Protein AF-U5S186-F1 (afdb_monomer_lite)

InterPro domains:
  IPR012832 Reductive dehalogenase [TIGR02486] (1-311)
  IPR017896 4Fe-4S ferredoxin-type, iron-sulphur binding domain [PS51379] (168-201)
  IPR017900 4Fe-4S ferredoxin, iron-sulphur binding, conserved site [PS00198] (180-191)

pLDDT: mean 82.61, std 11.83, range [44.66, 97.38]

Secondary structure (DSSP, 8-state):
-HHHHHHHTT-SEEEEEE--TTGGGGB-SB-TTT-PBEEEES-SS-EE-S---SSS---SS-EEEETT--EEEEEEEEPPSTTTTSGGGGHHHHHHHHHHHHHHHHHHHTT--EE--SS-TTSSB-HHHHHHHTTS-EE-TTSSEEBTTTBTTEEEEEEEEESS--PPP-----SHHHHHHHH-HHHHS-TT--BSSTT-TTSPP--S-BS---STTS--TTHHHHHHH-TTGGGSSTTTTPPP------S-B--B-HHHHSSHHHHHHH-TTHHHHTSTTTTGGG-HHHHHHHHHTTT-GGGHHHHHHHT-

Sequence (312 aa):
MIKAGLLLNGACDVAFHELDDKMSKFIFTNDFHDGKPYLWEDVEVGYETGETGTSKSPRAGKRVLPKKAMWAINYSLQMSNDSINNNFSDRRYGHGRVIQRQLQGWLSGLGYVAHGPLDYTNNFSENVAFAVLGGVSEVARWYSSISPTFGSSLGVSATIVTDLPLAPTYPIDAGIHRMCFDCMKCAEVCPGGAISRMGEPNGPIVKDPTWDALGPWNRWSGRSAFDAKHPELGKIDNKNGYKGVDEPGFMKHWWFSPCDCNLTPAINTCGSFGCGSRCVFANGTESIVHSLVKTTVAVTPIFNSFFKQMDG

Radius of gyration: 19.77 Å; chains: 1; bounding box: 43×46×54 Å

Organism: NCBI:txid1412199

Foldseek 3Di:
DLQVVLVVLAFPGKFKDFQDPQNVVQFDQAFQQAGAGEEEDQDLAKDWDFDDDDHRYHTDTHTYDYPLLRMKMKTWHFADLVPQQHPSSVVRQVSLVVSLVVSQVVCVVVVKHKDWHPRTQAGTGDRQVRCQQQAQFNQAQQRHGAGLQRGLRTHGMGMIGISDDDDGGGHDQLLNVLLRLPQCQLCVPQPLNFTQAQPDSPHDRHSFWALDEAAQPAAAQCPVVRCVVCVVSVVVPPPHDDDRDRGGRSDTHIGGDPVSCPPPVRCVVQNPRNSSSLDLRSCRPNDPLSVCCSVDSSPPSVCSVVSSVVSD

Structure (mmCIF, N/CA/C/O backbone):
data_AF-U5S186-F1
#
_entry.id   AF-U5S186-F1
#
loop_
_atom_site.group_PDB
_atom_site.id
_atom_site.type_symbol
_atom_site.label_atom_id
_atom_site.label_alt_id
_atom_site.label_comp_id
_atom_site.label_asym_id
_atom_site.label_entity_id
_atom_site.label_seq_id
_atom_site.pdbx_PDB_ins_code
_atom_site.Cartn_x
_atom_site.Cartn_y
_atom_site.Cartn_z
_atom_site.occupancy
_atom_site.B_iso_or_equiv
_atom_site.auth_seq_id
_atom_site.auth_comp_id
_atom_site.auth_asym_id
_atom_site.auth_atom_id
_atom_site.pdbx_PDB_model_num
ATOM 1 N N . MET A 1 1 ? -13.540 -18.193 6.769 1.00 84.88 1 MET A N 1
ATOM 2 C CA . MET A 1 1 ? -14.840 -17.522 6.538 1.00 84.88 1 MET A CA 1
ATOM 3 C C . MET A 1 1 ? -14.656 -16.105 5.997 1.00 84.88 1 MET A C 1
ATOM 5 O O . MET A 1 1 ? -15.108 -15.864 4.888 1.00 84.88 1 MET A O 1
ATOM 9 N N . ILE A 1 2 ? -13.933 -15.213 6.698 1.00 92.38 2 ILE A N 1
ATOM 10 C CA . ILE A 1 2 ? -13.709 -13.812 6.271 1.00 92.38 2 ILE A CA 1
ATOM 11 C C . ILE A 1 2 ? -13.190 -13.685 4.831 1.00 92.38 2 ILE A C 1
ATOM 13 O O . ILE A 1 2 ? -13.800 -12.977 4.036 1.00 92.38 2 ILE A O 1
ATOM 17 N N . LYS A 1 3 ? -12.129 -14.424 4.460 1.00 93.19 3 LYS A N 1
ATOM 18 C CA . LYS A 1 3 ? -11.564 -14.381 3.095 1.00 93.19 3 LYS A CA 1
ATOM 19 C C . LYS A 1 3 ? -12.610 -14.711 2.028 1.00 93.19 3 LYS A C 1
ATOM 21 O O . LYS A 1 3 ? -12.809 -13.928 1.113 1.00 93.19 3 LYS A O 1
ATOM 26 N N . ALA A 1 4 ? -13.323 -15.826 2.186 1.00 92.31 4 ALA A N 1
ATOM 27 C CA . ALA A 1 4 ? -14.378 -16.231 1.257 1.00 92.31 4 ALA A CA 1
ATOM 28 C C . ALA A 1 4 ? -15.502 -15.184 1.155 1.00 92.31 4 ALA A C 1
ATOM 30 O O . ALA A 1 4 ? -15.958 -14.890 0.055 1.00 92.31 4 ALA A O 1
ATOM 31 N N . GLY A 1 5 ? -15.906 -14.584 2.281 1.00 91.81 5 GLY A N 1
ATOM 32 C CA . GLY A 1 5 ? -16.896 -13.507 2.292 1.00 91.81 5 GLY A CA 1
ATOM 33 C C . GLY A 1 5 ? -16.422 -12.266 1.534 1.00 91.81 5 GLY A C 1
ATOM 34 O O . GLY A 1 5 ? -17.175 -11.711 0.743 1.00 91.81 5 GLY A O 1
ATOM 35 N N . LEU A 1 6 ? -15.169 -11.851 1.708 1.00 93.25 6 LEU A N 1
ATOM 36 C CA . LEU A 1 6 ? -14.609 -10.705 0.985 1.00 93.25 6 LEU A CA 1
ATOM 37 C C . LEU A 1 6 ? -14.466 -10.963 -0.515 1.00 93.25 6 LEU A C 1
ATOM 39 O O . LEU A 1 6 ? -14.820 -10.091 -1.305 1.00 93.25 6 LEU A O 1
ATOM 43 N N . LEU A 1 7 ? -14.024 -12.162 -0.907 1.00 92.50 7 LEU A N 1
ATOM 44 C CA . LEU A 1 7 ? -13.973 -12.563 -2.315 1.00 92.50 7 LEU A CA 1
ATOM 45 C C . LEU A 1 7 ? -15.372 -12.543 -2.951 1.00 92.50 7 LEU A C 1
ATOM 47 O O . LEU A 1 7 ? -15.547 -12.013 -4.044 1.00 92.50 7 LEU A O 1
ATOM 51 N N . LEU A 1 8 ? -16.391 -13.039 -2.238 1.00 91.00 8 LEU A N 1
ATOM 52 C CA . LEU A 1 8 ? -17.784 -12.995 -2.694 1.00 91.00 8 LEU A CA 1
ATOM 53 C C . LEU A 1 8 ? -18.308 -11.557 -2.864 1.00 91.00 8 LEU A C 1
ATOM 55 O O . LEU A 1 8 ? -19.094 -11.296 -3.768 1.00 91.00 8 LEU A O 1
ATOM 59 N N . ASN A 1 9 ? -17.862 -10.624 -2.019 1.00 88.06 9 ASN A N 1
ATOM 60 C CA . ASN A 1 9 ? -18.236 -9.208 -2.100 1.00 88.06 9 ASN A CA 1
ATOM 61 C C . ASN A 1 9 ? -17.369 -8.403 -3.090 1.00 88.06 9 ASN A C 1
ATOM 63 O O . ASN A 1 9 ? -17.537 -7.190 -3.207 1.00 88.06 9 ASN A O 1
ATOM 67 N N . GLY A 1 10 ? -16.479 -9.064 -3.837 1.00 88.25 10 GLY A N 1
ATOM 68 C CA . GLY A 1 10 ? -15.749 -8.467 -4.955 1.00 88.25 10 GLY A CA 1
ATOM 69 C C . GLY A 1 10 ? -14.300 -8.076 -4.670 1.00 88.25 10 GLY A C 1
ATOM 70 O O . GLY A 1 10 ? -13.677 -7.467 -5.539 1.00 88.25 10 GLY A O 1
ATOM 71 N N . ALA A 1 11 ? -13.738 -8.421 -3.506 1.00 91.69 11 ALA A N 1
ATOM 72 C CA . ALA A 1 11 ? -12.286 -8.373 -3.326 1.00 91.69 11 ALA A CA 1
ATOM 73 C C . ALA A 1 11 ? -11.618 -9.400 -4.257 1.00 91.69 11 ALA A C 1
ATOM 75 O O . ALA A 1 11 ? -12.147 -10.494 -4.448 1.00 91.69 11 ALA A O 1
ATOM 76 N N . CYS A 1 12 ? -10.454 -9.080 -4.824 1.00 90.12 12 CYS A N 1
ATOM 77 C CA . CYS A 1 12 ? -9.715 -10.034 -5.658 1.00 90.12 12 CYS A CA 1
ATOM 78 C C . CYS A 1 12 ? -8.754 -10.909 -4.841 1.00 90.12 12 CYS A C 1
ATOM 80 O O . CYS A 1 12 ? -8.555 -12.075 -5.171 1.00 90.12 12 CYS A O 1
ATOM 82 N N . ASP A 1 13 ? -8.198 -10.371 -3.754 1.00 92.19 13 ASP A N 1
ATOM 83 C CA . ASP A 1 13 ? -7.405 -11.122 -2.783 1.00 92.19 13 ASP A CA 1
ATOM 84 C C . ASP A 1 13 ? -7.448 -10.447 -1.407 1.00 92.19 13 ASP A C 1
ATOM 86 O O . ASP A 1 13 ? -7.867 -9.294 -1.270 1.00 92.19 13 ASP A O 1
ATOM 90 N N . VAL A 1 14 ? -7.040 -11.188 -0.378 1.00 94.38 14 VAL A N 1
ATOM 91 C CA . VAL A 1 14 ? -7.080 -10.760 1.021 1.00 94.38 14 VAL A CA 1
ATOM 92 C C . VAL A 1 14 ? -5.854 -11.269 1.768 1.00 94.38 14 VAL A C 1
ATOM 94 O O . VAL A 1 14 ? -5.557 -12.469 1.742 1.00 94.38 14 VAL A O 1
ATOM 97 N N . ALA A 1 15 ? -5.219 -10.357 2.491 1.00 94.94 15 ALA A N 1
ATOM 98 C CA . ALA A 1 15 ? -4.157 -10.587 3.449 1.00 94.94 15 ALA A CA 1
ATOM 99 C C . ALA A 1 15 ? -4.654 -10.367 4.887 1.00 94.94 15 ALA A C 1
ATOM 101 O O . ALA A 1 15 ? -5.449 -9.464 5.165 1.00 94.94 15 ALA A O 1
ATOM 102 N N . PHE A 1 16 ? -4.144 -11.182 5.804 1.00 96.62 16 PHE A N 1
ATOM 103 C CA . PHE A 1 16 ? -4.396 -11.087 7.237 1.00 96.62 16 PHE A CA 1
ATOM 104 C C . PHE A 1 16 ? -3.085 -10.926 7.989 1.00 96.62 16 PHE A C 1
ATOM 106 O O . PHE A 1 16 ? -2.126 -11.653 7.728 1.00 96.62 16 PHE A O 1
ATOM 113 N N . HIS A 1 17 ? -3.077 -10.004 8.944 1.00 96.31 17 HIS A N 1
ATOM 114 C CA . HIS A 1 17 ? -1.890 -9.642 9.706 1.00 96.31 17 HIS A CA 1
ATOM 115 C C . HIS A 1 17 ? -2.209 -9.518 11.180 1.00 96.31 17 HIS A C 1
ATOM 117 O O . HIS A 1 17 ? -3.212 -8.905 11.540 1.00 96.31 17 HIS A O 1
ATOM 123 N N . GLU A 1 18 ? -1.326 -10.044 12.015 1.00 96.00 18 GLU A N 1
ATOM 124 C CA . GLU A 1 18 ? -1.258 -9.648 13.417 1.00 96.00 18 GLU A CA 1
ATOM 125 C C . GLU A 1 18 ? -0.502 -8.311 13.510 1.00 96.00 18 GLU A C 1
ATOM 127 O O . GLU A 1 18 ? 0.514 -8.108 12.843 1.00 96.00 18 GLU A O 1
ATOM 132 N N . LEU A 1 19 ? -1.019 -7.367 14.291 1.00 93.94 19 LEU A N 1
ATOM 133 C CA . LEU A 1 19 ? -0.465 -6.029 14.481 1.00 93.94 19 LEU A CA 1
ATOM 134 C C . LEU A 1 19 ? 0.473 -6.007 15.685 1.00 93.94 19 LEU A C 1
ATOM 136 O O . LEU A 1 19 ? 0.156 -5.448 16.732 1.00 93.94 19 LEU A O 1
ATOM 140 N N . ASP A 1 20 ? 1.642 -6.610 15.506 1.00 88.56 20 ASP A N 1
ATOM 141 C CA . ASP A 1 20 ? 2.748 -6.517 16.456 1.00 88.56 20 ASP A CA 1
ATOM 142 C C . ASP A 1 20 ? 3.453 -5.138 16.404 1.00 88.56 20 ASP A C 1
ATOM 144 O O . ASP A 1 20 ? 3.071 -4.223 15.660 1.00 88.56 20 ASP A O 1
ATOM 148 N N . ASP A 1 21 ? 4.536 -4.983 17.171 1.00 85.56 21 ASP A N 1
ATOM 149 C CA . ASP A 1 21 ? 5.351 -3.757 17.228 1.00 85.56 21 ASP A CA 1
ATOM 150 C C . ASP A 1 21 ? 5.920 -3.315 15.865 1.00 85.56 21 ASP A C 1
ATOM 152 O O . ASP A 1 21 ? 6.352 -2.168 15.701 1.00 85.56 21 ASP A O 1
ATOM 156 N N . LYS A 1 22 ? 5.984 -4.214 14.876 1.00 86.19 22 LYS A N 1
ATOM 157 C CA . LYS A 1 22 ? 6.477 -3.914 13.528 1.00 86.19 22 LYS A CA 1
ATOM 158 C C . LYS A 1 22 ? 5.324 -3.618 12.580 1.00 86.19 22 LYS A C 1
ATOM 160 O O . LYS A 1 22 ? 5.365 -2.594 11.904 1.00 86.19 22 LYS A O 1
ATOM 165 N N . MET A 1 23 ? 4.307 -4.473 12.544 1.00 89.56 23 MET A N 1
ATOM 166 C CA . MET A 1 23 ? 3.175 -4.370 11.624 1.00 89.56 23 MET A CA 1
ATOM 167 C C . MET A 1 23 ? 2.277 -3.171 11.935 1.00 89.56 23 MET A C 1
ATOM 169 O O . MET A 1 23 ? 1.758 -2.531 11.020 1.00 89.56 23 MET A O 1
ATOM 173 N N . SER A 1 24 ? 2.158 -2.790 13.209 1.00 89.06 24 SER A N 1
ATOM 174 C CA . SER A 1 24 ? 1.431 -1.583 13.624 1.00 89.06 24 SER A CA 1
ATOM 175 C C . SER A 1 24 ? 2.007 -0.287 13.030 1.00 89.06 24 SER A C 1
ATOM 177 O O . SER A 1 24 ? 1.262 0.670 12.826 1.00 89.06 24 SER A O 1
ATOM 179 N N . LYS A 1 25 ? 3.295 -0.256 12.650 1.00 86.19 25 LYS A N 1
ATOM 180 C CA . LYS A 1 25 ? 3.958 0.916 12.034 1.00 86.19 25 LYS A CA 1
ATOM 181 C C . LYS A 1 25 ? 3.485 1.231 10.613 1.00 86.19 25 LYS A C 1
ATOM 183 O O . LYS A 1 25 ? 3.827 2.297 10.087 1.00 86.19 25 LYS A O 1
ATOM 188 N N . PHE A 1 26 ? 2.738 0.315 9.995 1.00 89.00 26 PHE A N 1
ATOM 189 C CA . PHE A 1 26 ? 2.083 0.524 8.705 1.00 89.00 26 PHE A CA 1
ATOM 190 C C . PHE A 1 26 ? 0.703 1.161 8.830 1.00 89.00 26 PHE A C 1
ATOM 192 O O . PHE A 1 26 ? 0.133 1.552 7.815 1.00 89.00 26 PHE A O 1
ATOM 199 N N . ILE A 1 27 ? 0.157 1.293 10.039 1.00 90.25 27 ILE A N 1
ATOM 200 C CA . ILE A 1 27 ? -0.980 2.179 10.281 1.00 90.25 27 ILE A CA 1
ATOM 201 C C . ILE A 1 27 ? -0.444 3.609 10.345 1.00 90.25 27 ILE A C 1
ATOM 203 O O . ILE A 1 27 ? 0.593 3.871 10.960 1.00 90.25 27 ILE A O 1
ATOM 207 N N . PHE A 1 28 ? -1.118 4.538 9.672 1.00 88.06 28 PHE A N 1
ATOM 208 C CA . PHE A 1 28 ? -0.681 5.929 9.673 1.00 88.06 28 PHE A CA 1
ATOM 209 C C . PHE A 1 28 ? -0.839 6.552 11.060 1.00 88.06 28 PHE A C 1
ATOM 211 O O . PHE A 1 28 ? -1.765 6.237 11.803 1.00 88.06 28 PHE A O 1
ATOM 218 N N . THR A 1 29 ? 0.069 7.460 11.414 1.00 86.94 29 THR A N 1
ATOM 219 C CA . THR A 1 29 ? 0.048 8.143 12.716 1.00 86.94 29 THR A CA 1
ATOM 220 C C . THR A 1 29 ? -1.019 9.227 12.783 1.00 86.94 29 THR A C 1
ATOM 222 O O . THR A 1 29 ? -1.462 9.583 13.870 1.00 86.94 29 THR A O 1
ATOM 225 N N . ASN A 1 30 ? -1.443 9.753 11.633 1.00 87.56 30 ASN A N 1
ATOM 226 C CA . ASN A 1 30 ? -2.394 10.848 11.515 1.00 87.56 30 ASN A CA 1
ATOM 227 C C . ASN A 1 30 ? -3.368 10.572 10.375 1.00 87.56 30 ASN A C 1
ATOM 229 O O . ASN A 1 30 ? -3.007 9.986 9.354 1.00 87.56 30 ASN A O 1
ATOM 233 N N . ASP A 1 31 ? -4.602 11.034 10.537 1.00 86.12 31 ASP A N 1
ATOM 234 C CA . ASP A 1 31 ? -5.582 10.965 9.468 1.00 86.12 31 ASP A CA 1
ATOM 235 C C . ASP A 1 31 ? -5.272 11.962 8.350 1.00 86.12 31 ASP A C 1
ATOM 237 O O . ASP A 1 31 ? -4.971 13.134 8.582 1.00 86.12 31 ASP A O 1
ATOM 241 N N . PHE A 1 32 ? -5.396 11.500 7.111 1.00 79.56 32 PHE A N 1
ATOM 242 C CA . PHE A 1 32 ? -5.113 12.307 5.931 1.00 79.56 32 PHE A CA 1
ATOM 243 C C . PHE A 1 32 ? -6.051 13.519 5.760 1.00 79.56 32 PHE A C 1
ATOM 245 O O . PHE A 1 32 ? -5.637 14.536 5.196 1.00 79.56 32 PHE A O 1
ATOM 252 N N . HIS A 1 33 ? -7.315 13.430 6.191 1.00 80.88 33 HIS A N 1
ATOM 253 C CA . HIS A 1 33 ? -8.308 14.481 5.961 1.00 80.88 33 HIS A CA 1
ATOM 254 C C . HIS A 1 33 ? -8.151 15.647 6.930 1.00 80.88 33 HIS A C 1
ATOM 256 O O . HIS A 1 33 ? -8.241 16.797 6.504 1.00 80.88 33 HIS A O 1
ATOM 262 N N . ASP A 1 34 ? -7.941 15.364 8.212 1.00 84.50 34 ASP A N 1
ATOM 263 C CA . ASP A 1 34 ? -7.981 16.396 9.250 1.00 84.50 34 ASP A CA 1
ATOM 264 C C . ASP A 1 34 ? -6.798 16.391 10.219 1.00 84.50 34 ASP A C 1
ATOM 266 O O . ASP A 1 34 ? -6.741 17.231 11.117 1.00 84.50 34 ASP A O 1
ATOM 270 N N . GLY A 1 35 ? -5.833 15.493 10.028 1.00 83.38 35 GLY A N 1
ATOM 271 C CA . GLY A 1 35 ? -4.581 15.483 10.776 1.00 83.38 35 GLY A CA 1
ATOM 272 C C . GLY A 1 35 ? -4.692 14.993 12.205 1.00 83.38 35 GLY A C 1
ATOM 273 O O . GLY A 1 35 ? -3.674 14.970 12.902 1.00 83.38 35 GLY A O 1
ATOM 274 N N . LYS A 1 36 ? -5.877 14.561 12.654 1.00 88.50 36 LYS A N 1
ATOM 275 C CA . LYS A 1 36 ? -6.013 14.004 14.000 1.00 88.50 36 LYS A CA 1
ATOM 276 C C . LYS A 1 36 ? -5.108 12.779 14.142 1.00 88.50 36 LYS A C 1
ATOM 278 O O . LYS A 1 36 ? -5.123 11.916 13.259 1.00 88.50 36 LYS A O 1
ATOM 283 N N . PRO A 1 37 ? -4.340 12.679 15.236 1.00 91.19 37 PRO A N 1
ATOM 284 C CA . PRO A 1 37 ? -3.499 11.525 15.481 1.00 91.19 37 PRO A CA 1
ATOM 285 C C . PRO A 1 37 ? -4.344 10.283 15.776 1.00 91.19 37 PRO A C 1
ATOM 287 O O . PRO A 1 37 ? -5.370 10.368 16.462 1.00 91.19 37 PRO A O 1
ATOM 290 N N . TYR A 1 38 ? -3.874 9.138 15.291 1.00 91.50 38 TYR A N 1
ATOM 291 C CA . TYR A 1 38 ? -4.324 7.815 15.704 1.00 91.50 38 TYR A CA 1
ATOM 292 C C . TYR A 1 38 ? -3.548 7.388 16.954 1.00 91.50 38 TYR A C 1
ATOM 294 O O . TYR A 1 38 ? -2.320 7.338 16.936 1.00 91.50 38 TYR A O 1
ATOM 302 N N . LEU A 1 39 ? -4.254 7.083 18.043 1.00 93.38 39 LEU A N 1
ATOM 303 C CA . LEU A 1 39 ? -3.678 6.615 19.306 1.00 93.38 39 LEU A CA 1
ATOM 304 C C . LEU A 1 39 ? -4.230 5.236 19.672 1.00 93.38 39 LEU A C 1
ATOM 306 O O . LEU A 1 39 ? -5.376 4.925 19.363 1.00 93.38 39 LEU A O 1
ATOM 310 N N . TRP A 1 40 ? -3.433 4.439 20.380 1.00 93.44 40 TRP A N 1
ATOM 311 C CA . TRP A 1 40 ? -3.824 3.113 20.857 1.00 93.44 40 TRP A CA 1
ATOM 312 C C . TRP A 1 40 ? -4.038 3.140 22.369 1.00 93.44 40 TRP A C 1
ATOM 314 O O . TRP A 1 40 ? -3.085 3.316 23.134 1.00 93.44 40 TRP A O 1
ATOM 324 N N . GLU A 1 41 ? -5.278 2.956 22.815 1.00 95.88 41 GLU A N 1
ATOM 325 C CA . GLU A 1 41 ? -5.645 3.001 24.237 1.00 95.88 41 GLU A CA 1
ATOM 326 C C . GLU A 1 41 ? -6.334 1.705 24.674 1.00 95.88 41 GLU A C 1
ATOM 328 O O . GLU A 1 41 ? -6.869 0.949 23.860 1.00 95.88 41 GLU A O 1
ATOM 333 N N . ASP A 1 42 ? -6.286 1.433 25.976 1.00 96.88 42 ASP A N 1
ATOM 334 C CA . ASP A 1 42 ? -6.997 0.307 26.579 1.00 96.88 42 ASP A CA 1
ATOM 335 C C . ASP A 1 42 ? -8.471 0.688 26.775 1.00 96.88 42 ASP A C 1
ATOM 337 O O . ASP A 1 42 ? -8.864 1.247 27.799 1.00 96.88 42 ASP A O 1
ATOM 341 N N . VAL A 1 43 ? -9.257 0.507 25.714 1.00 96.62 43 VAL A N 1
ATOM 342 C CA . VAL A 1 43 ? -10.684 0.838 25.650 1.00 96.62 43 VAL A CA 1
ATOM 343 C C . VAL A 1 43 ? -11.446 -0.266 24.932 1.00 96.62 43 VAL A C 1
ATOM 345 O O . VAL A 1 43 ? -10.920 -0.908 24.026 1.00 96.62 43 VAL A O 1
ATOM 348 N N . GLU A 1 44 ? -12.714 -0.458 25.289 1.00 94.56 44 GLU A N 1
ATOM 349 C CA . GLU A 1 44 ? -13.546 -1.494 24.667 1.00 94.56 44 GLU A CA 1
ATOM 350 C C . GLU A 1 44 ? -13.914 -1.189 23.211 1.00 94.56 44 GLU A C 1
ATOM 352 O O . GLU A 1 44 ? -14.018 -2.100 22.389 1.00 94.56 44 GLU A O 1
ATOM 357 N N . VAL A 1 45 ? -14.119 0.088 22.883 1.00 93.00 45 VAL A N 1
ATOM 358 C CA . VAL A 1 45 ? -14.510 0.552 21.548 1.00 93.00 45 VAL A CA 1
ATOM 359 C C . VAL A 1 45 ? -13.731 1.821 21.225 1.00 93.00 45 VAL A C 1
ATOM 361 O O . VAL A 1 45 ? -13.530 2.672 22.093 1.00 93.00 45 VAL A O 1
ATOM 364 N N . GLY A 1 46 ? -13.281 1.948 19.976 1.00 93.69 46 GLY A N 1
ATOM 365 C CA . GLY A 1 46 ? -12.601 3.154 19.521 1.00 93.69 46 GLY A CA 1
ATOM 366 C C . GLY A 1 46 ? -13.517 4.377 19.531 1.00 93.69 46 GLY A C 1
ATOM 367 O O . GLY A 1 46 ? -14.724 4.268 19.310 1.00 93.69 46 GLY A O 1
ATOM 368 N N . TYR A 1 47 ? -12.940 5.553 19.767 1.00 94.62 47 TYR A N 1
ATOM 369 C CA . TYR A 1 47 ? -13.676 6.815 19.837 1.00 94.62 47 TYR A CA 1
ATOM 370 C C . TYR A 1 47 ? -12.910 7.954 19.160 1.00 94.62 47 TYR A C 1
ATOM 372 O O . TYR A 1 47 ? -11.697 7.890 18.955 1.00 94.62 47 TYR A O 1
ATOM 380 N N . GLU A 1 48 ? -13.629 9.017 18.810 1.00 94.12 48 GLU A N 1
ATOM 381 C CA . GLU A 1 48 ? -13.070 10.240 18.237 1.00 94.12 48 GLU A CA 1
ATOM 382 C C . GLU A 1 48 ? -13.405 11.431 19.140 1.00 94.12 48 GLU A C 1
ATOM 384 O O . GLU A 1 48 ? -14.500 11.508 19.697 1.00 94.12 48 GLU A O 1
ATOM 389 N N . THR A 1 49 ? -12.463 12.364 19.291 1.00 95.38 49 THR A N 1
ATOM 390 C CA . THR A 1 49 ? -12.684 13.628 20.009 1.00 95.38 49 THR A CA 1
ATOM 391 C C . THR A 1 49 ? -12.610 14.830 19.071 1.00 95.38 49 THR A C 1
ATOM 393 O O . THR A 1 49 ? -11.987 14.774 18.006 1.00 95.38 49 THR A O 1
ATOM 396 N N . GLY A 1 50 ? -13.220 15.943 19.485 1.00 93.00 50 GLY A N 1
ATOM 397 C CA . GLY A 1 50 ? -13.248 17.188 18.716 1.00 93.00 50 GLY A CA 1
ATOM 398 C C . GLY A 1 50 ? -14.265 17.176 17.572 1.00 93.00 50 GLY A C 1
ATOM 399 O O . GLY A 1 50 ? -15.120 16.299 17.485 1.00 93.00 50 GLY A O 1
ATOM 400 N N . GLU A 1 51 ? -14.173 18.170 16.691 1.00 90.62 51 GLU A N 1
ATOM 401 C CA . GLU A 1 51 ? -15.095 18.336 15.563 1.00 90.62 51 GLU A CA 1
ATOM 402 C C . GLU A 1 51 ? -14.915 17.227 14.517 1.00 90.62 51 GLU A C 1
ATOM 404 O O . GLU A 1 51 ? -13.791 16.911 14.128 1.00 90.62 51 GLU A O 1
ATOM 409 N N . THR A 1 52 ? -16.015 16.651 14.037 1.00 86.88 52 THR A N 1
ATOM 410 C CA . THR A 1 52 ? -16.027 15.605 13.004 1.00 86.88 52 THR A CA 1
ATOM 411 C C . THR A 1 52 ? -16.458 16.168 11.653 1.00 86.88 52 THR A C 1
ATOM 413 O O . THR A 1 52 ? -17.349 17.011 11.592 1.00 86.88 52 THR A O 1
ATOM 416 N N . GLY A 1 53 ? -15.921 15.641 10.553 1.00 81.62 53 GLY A N 1
ATOM 417 C CA . GLY A 1 53 ? -16.390 15.986 9.210 1.00 81.62 53 GLY A CA 1
ATOM 418 C C . GLY A 1 53 ? -15.577 15.327 8.099 1.00 81.62 53 GLY A C 1
ATOM 419 O O . GLY A 1 53 ? -14.517 14.754 8.342 1.00 81.62 53 GLY A O 1
ATOM 420 N N . THR A 1 54 ? -16.050 15.435 6.860 1.00 78.56 54 THR A N 1
ATOM 421 C CA . THR A 1 54 ? -15.422 14.795 5.687 1.00 78.56 54 THR A CA 1
ATOM 422 C C . THR A 1 54 ? -14.548 15.743 4.858 1.00 78.56 54 THR A C 1
ATOM 424 O O . THR A 1 54 ? -13.791 15.295 3.993 1.00 78.56 54 THR A O 1
ATOM 427 N N . SER A 1 55 ? -14.597 17.055 5.127 1.00 81.44 55 SER A N 1
ATOM 428 C CA . SER A 1 55 ? -13.731 18.038 4.465 1.00 81.44 55 SER A CA 1
ATOM 429 C C . SER A 1 55 ? -12.258 17.815 4.814 1.00 81.44 55 SER A C 1
ATOM 431 O O . SER A 1 55 ? -11.933 17.474 5.953 1.00 81.44 55 SER A O 1
ATOM 433 N N . LYS A 1 56 ? -11.372 18.041 3.833 1.00 80.00 56 LYS A N 1
ATOM 434 C CA . LYS A 1 56 ? -9.915 18.035 4.028 1.00 80.00 56 LYS A CA 1
ATOM 435 C C . LYS A 1 56 ? -9.483 19.353 4.674 1.00 80.00 56 LYS A C 1
ATOM 437 O O . LYS A 1 56 ? -9.252 20.332 3.968 1.00 80.00 56 LYS A O 1
ATOM 442 N N . SER A 1 57 ? -9.481 19.395 5.998 1.00 82.69 57 SER A N 1
ATOM 443 C CA . SER A 1 57 ? -9.216 20.592 6.796 1.00 82.69 57 SER A CA 1
ATOM 444 C C . SER A 1 57 ? -8.673 20.176 8.163 1.00 82.69 57 SER A C 1
ATOM 446 O O . SER A 1 57 ? -9.324 19.338 8.790 1.00 82.69 57 SER A O 1
ATOM 448 N N . PRO A 1 58 ? -7.558 20.754 8.650 1.00 84.56 58 PRO A N 1
ATOM 449 C CA . PRO A 1 58 ? -7.015 20.430 9.967 1.00 84.56 58 PRO A CA 1
ATOM 450 C C . PRO A 1 58 ? -8.052 20.599 11.083 1.00 84.56 58 PRO A C 1
ATOM 452 O O . PRO A 1 58 ? -8.742 21.619 11.132 1.00 84.56 58 PRO A O 1
ATOM 455 N N . ARG A 1 59 ? -8.149 19.623 11.991 1.00 86.38 59 ARG A N 1
ATOM 456 C CA . ARG A 1 59 ? -9.031 19.685 13.167 1.00 86.38 59 ARG A CA 1
ATOM 457 C C . ARG A 1 59 ? -8.307 19.248 14.431 1.00 86.38 59 ARG A C 1
ATOM 459 O O . ARG A 1 59 ? -7.464 18.357 14.414 1.00 86.38 59 ARG A O 1
ATOM 466 N N . ALA A 1 60 ? -8.690 19.855 15.550 1.00 90.25 60 ALA A N 1
ATOM 467 C CA . ALA A 1 60 ? -8.249 19.420 16.867 1.00 90.25 60 ALA A CA 1
ATOM 468 C C . ALA A 1 60 ? -8.953 18.118 17.285 1.00 90.25 60 ALA A C 1
ATOM 470 O O . ALA A 1 60 ? -10.090 17.853 16.889 1.00 90.25 60 ALA A O 1
ATOM 471 N N . GLY A 1 61 ? -8.290 17.333 18.132 1.00 92.81 61 GLY A N 1
ATOM 472 C CA . GLY A 1 61 ? -8.808 16.073 18.663 1.00 92.81 61 GLY A CA 1
ATOM 473 C C . GLY A 1 61 ? -7.881 14.900 18.373 1.00 92.81 61 GLY A C 1
ATOM 474 O O . GLY A 1 61 ? -6.724 15.094 18.012 1.00 92.81 61 GLY A O 1
ATOM 475 N N . LYS A 1 62 ? -8.392 13.684 18.561 1.00 93.81 62 LYS A N 1
ATOM 476 C CA . LYS A 1 62 ? -7.687 12.415 18.324 1.00 93.81 62 LYS A CA 1
ATOM 477 C C . LYS A 1 62 ? -8.663 11.324 17.887 1.00 93.81 62 LYS A C 1
ATOM 479 O O . LYS A 1 62 ? -9.856 11.420 18.182 1.00 93.81 62 LYS A O 1
ATOM 484 N N . ARG A 1 63 ? -8.148 10.284 17.230 1.00 92.94 63 ARG A N 1
ATOM 485 C CA . ARG A 1 63 ? -8.856 9.023 16.971 1.00 92.94 63 ARG A CA 1
ATOM 486 C C . ARG A 1 63 ? -8.193 7.916 17.769 1.00 92.94 63 ARG A C 1
ATOM 488 O O . ARG A 1 63 ? -6.991 7.713 17.656 1.00 92.94 63 ARG A O 1
ATOM 495 N N . VAL A 1 64 ? -8.968 7.225 18.590 1.00 95.25 64 VAL A N 1
ATOM 496 C CA . VAL A 1 64 ? -8.466 6.166 19.461 1.00 95.25 64 VAL A CA 1
ATOM 497 C C . VAL A 1 64 ? -8.893 4.810 18.923 1.00 95.25 64 VAL A C 1
ATOM 499 O O . VAL A 1 64 ? -10.080 4.567 18.713 1.00 95.25 64 VAL A O 1
ATOM 502 N N . LEU A 1 65 ? -7.913 3.935 18.718 1.00 94.44 65 LEU A N 1
ATOM 503 C CA . LEU A 1 65 ? -8.081 2.529 18.382 1.00 94.44 65 LEU A CA 1
ATOM 504 C C . LEU A 1 65 ? -7.915 1.681 19.660 1.00 94.44 65 LEU A C 1
ATOM 506 O O . LEU A 1 65 ? -6.983 1.928 20.433 1.00 94.44 65 LEU A O 1
ATOM 510 N N . PRO A 1 66 ? -8.783 0.683 19.903 1.00 95.56 66 PRO A N 1
ATOM 511 C CA . PRO A 1 66 ? -8.613 -0.266 21.000 1.00 95.56 66 PRO A CA 1
ATOM 512 C C . PRO A 1 66 ? -7.309 -1.057 20.876 1.00 95.56 66 PRO A C 1
ATOM 514 O O . PRO A 1 66 ? -7.042 -1.633 19.823 1.00 95.56 66 PRO A O 1
ATOM 517 N N . LYS A 1 67 ? -6.545 -1.199 21.963 1.00 94.88 67 LYS A N 1
ATOM 518 C CA . LYS A 1 67 ? -5.356 -2.077 22.000 1.00 94.88 67 LYS A CA 1
ATOM 519 C C . LYS A 1 67 ? -5.665 -3.545 21.699 1.00 94.88 67 LYS A C 1
ATOM 521 O O . LYS A 1 67 ? -4.800 -4.245 21.189 1.00 94.88 67 LYS A O 1
ATOM 526 N N . LYS A 1 68 ? -6.895 -4.001 21.965 1.00 94.88 68 LYS A N 1
ATOM 527 C CA . LYS A 1 68 ? -7.349 -5.353 21.600 1.00 94.88 68 LYS A CA 1
ATOM 528 C C . LYS A 1 68 ? -7.501 -5.567 20.090 1.00 94.88 68 LYS A C 1
ATOM 530 O O . LYS A 1 68 ? -7.571 -6.711 19.651 1.00 94.88 68 LYS A O 1
ATOM 535 N N . ALA A 1 69 ? -7.549 -4.498 19.290 1.00 95.25 69 ALA A N 1
ATOM 536 C CA . ALA A 1 69 ? -7.713 -4.576 17.844 1.00 95.25 69 ALA A CA 1
ATOM 537 C C . ALA A 1 69 ? -6.376 -4.921 17.157 1.00 95.25 69 ALA A C 1
ATOM 539 O O . ALA A 1 69 ? -5.780 -4.109 16.455 1.00 95.25 69 ALA A O 1
ATOM 540 N N . MET A 1 70 ? -5.881 -6.129 17.425 1.00 94.50 70 MET A N 1
ATOM 541 C CA . MET A 1 70 ? -4.542 -6.594 17.052 1.00 94.50 70 MET A CA 1
ATOM 542 C C . MET A 1 70 ? -4.494 -7.266 15.677 1.00 94.50 70 MET A C 1
ATOM 544 O O . MET A 1 70 ? -3.494 -7.885 15.338 1.00 94.50 70 MET A O 1
ATOM 548 N N . TRP A 1 71 ? -5.559 -7.187 14.883 1.00 96.94 71 TRP A N 1
ATOM 549 C CA . TRP A 1 71 ? -5.638 -7.858 13.590 1.00 96.94 71 TRP A CA 1
ATOM 550 C C . TRP A 1 71 ? -5.949 -6.868 12.483 1.00 96.94 71 TRP A C 1
ATOM 552 O O . TRP A 1 71 ? -6.857 -6.055 12.613 1.00 96.94 71 TRP A O 1
ATOM 562 N N . ALA A 1 72 ? -5.229 -6.962 11.369 1.00 95.81 72 ALA A N 1
ATOM 563 C CA . ALA A 1 72 ? -5.493 -6.206 10.155 1.00 95.81 72 ALA A CA 1
ATOM 564 C C . ALA A 1 72 ? -5.961 -7.132 9.025 1.00 95.81 72 ALA A C 1
ATOM 566 O O . ALA A 1 72 ? -5.311 -8.120 8.681 1.00 95.81 72 ALA A O 1
ATOM 567 N N . ILE A 1 73 ? -7.092 -6.771 8.424 1.00 95.94 73 ILE A N 1
ATOM 568 C CA . ILE A 1 73 ? -7.645 -7.359 7.207 1.00 95.94 73 ILE A CA 1
ATOM 569 C C . ILE A 1 73 ? -7.364 -6.386 6.073 1.00 95.94 73 ILE A C 1
ATOM 571 O O . ILE A 1 73 ? -8.013 -5.343 5.982 1.00 95.94 73 ILE A O 1
ATOM 575 N N . ASN A 1 74 ? -6.415 -6.731 5.211 1.00 94.19 74 ASN A N 1
ATOM 576 C CA . ASN A 1 74 ? -6.100 -5.970 4.013 1.00 94.19 74 ASN A CA 1
ATOM 577 C C . ASN A 1 74 ? -6.694 -6.690 2.802 1.00 94.19 74 ASN A C 1
ATOM 579 O O . ASN A 1 74 ? -6.416 -7.865 2.589 1.00 94.19 74 ASN A O 1
ATOM 583 N N . TYR A 1 75 ? -7.538 -6.027 2.021 1.00 92.75 75 TYR A N 1
ATOM 584 C CA . TYR A 1 75 ? -8.159 -6.631 0.840 1.00 92.75 75 TYR A CA 1
ATOM 585 C C . TYR A 1 75 ? -7.903 -5.773 -0.385 1.00 92.75 75 TYR A C 1
ATOM 587 O O . TYR A 1 75 ? -7.990 -4.553 -0.291 1.00 92.75 75 TYR A O 1
ATOM 595 N N . SER A 1 76 ? -7.614 -6.412 -1.515 1.00 90.31 76 SER A N 1
ATOM 596 C CA . SER A 1 76 ? -7.265 -5.753 -2.776 1.00 90.31 76 SER A CA 1
ATOM 597 C C . SER A 1 76 ? -8.387 -5.855 -3.805 1.00 90.31 76 SER A C 1
ATOM 599 O O . SER A 1 76 ? -9.271 -6.712 -3.711 1.00 90.31 76 SER A O 1
ATOM 601 N N . LEU A 1 77 ? -8.347 -4.982 -4.812 1.00 87.94 77 LEU A N 1
ATOM 602 C CA . LEU A 1 77 ? -9.329 -4.918 -5.891 1.00 87.94 77 LEU A CA 1
ATOM 603 C C . LEU A 1 77 ? -8.655 -4.916 -7.253 1.00 87.94 77 LEU A C 1
ATOM 605 O O . LEU A 1 77 ? -7.757 -4.131 -7.521 1.00 87.94 77 LEU A O 1
ATOM 609 N N . GLN A 1 78 ? -9.128 -5.744 -8.170 1.00 83.31 78 GLN A N 1
ATOM 610 C CA . GLN A 1 78 ? -8.557 -5.777 -9.507 1.00 83.31 78 GLN A CA 1
ATOM 611 C C . GLN A 1 78 ? -9.024 -4.573 -10.345 1.00 83.31 78 GLN A C 1
ATOM 613 O O . GLN A 1 78 ? -10.207 -4.232 -10.386 1.00 83.31 78 GLN A O 1
ATOM 618 N N . MET A 1 79 ? -8.081 -3.939 -11.040 1.00 81.00 79 MET A N 1
ATOM 619 C CA . MET A 1 79 ? -8.341 -3.021 -12.147 1.00 81.00 79 MET A CA 1
ATOM 620 C C . MET A 1 79 ? -8.578 -3.819 -13.430 1.00 81.00 79 MET A C 1
ATOM 622 O O . MET A 1 79 ? -7.955 -4.857 -13.639 1.00 81.00 79 MET A O 1
ATOM 626 N N . SER A 1 80 ? -9.436 -3.327 -14.324 1.00 76.75 80 SER A N 1
ATOM 627 C CA . SER A 1 80 ? -9.494 -3.898 -15.673 1.00 76.75 80 SER A CA 1
ATOM 628 C C . SER A 1 80 ? -8.200 -3.563 -16.419 1.00 76.75 80 SER A C 1
ATOM 630 O O . SER A 1 80 ? -7.722 -2.429 -16.350 1.00 76.75 80 SER A O 1
ATOM 632 N N . ASN A 1 81 ? -7.653 -4.550 -17.133 1.00 72.88 81 ASN A N 1
ATOM 633 C CA . ASN A 1 81 ? -6.467 -4.378 -17.974 1.00 72.88 81 ASN A CA 1
ATOM 634 C C . ASN A 1 81 ? -6.729 -3.342 -19.079 1.00 72.88 81 ASN A C 1
ATOM 636 O O . ASN A 1 81 ? -5.920 -2.440 -19.281 1.00 72.88 81 ASN A O 1
ATOM 640 N N . ASP A 1 82 ? -7.910 -3.395 -19.701 1.00 73.69 82 ASP A N 1
ATOM 641 C CA . ASP A 1 82 ? -8.343 -2.452 -20.743 1.00 73.69 82 ASP A CA 1
ATOM 642 C C . ASP A 1 82 ? -8.522 -1.029 -20.215 1.00 73.69 82 ASP A C 1
ATOM 644 O O . ASP A 1 82 ? -8.456 -0.046 -20.957 1.00 73.69 82 ASP A O 1
ATOM 648 N N . SER A 1 83 ? -8.782 -0.907 -18.914 1.00 69.56 83 SER A N 1
ATOM 649 C CA . SER A 1 83 ? -9.102 0.361 -18.286 1.00 69.56 83 SER A CA 1
ATOM 650 C C . SER A 1 83 ? -8.036 0.887 -17.340 1.00 69.56 83 SER A C 1
ATOM 652 O O . SER A 1 83 ? -8.266 1.894 -16.674 1.00 69.56 83 SER A O 1
ATOM 654 N N . ILE A 1 84 ? -6.885 0.223 -17.250 1.00 71.75 84 ILE A N 1
ATOM 655 C CA . ILE A 1 84 ? -5.883 0.478 -16.213 1.00 71.75 84 ILE A CA 1
ATOM 656 C C . ILE A 1 84 ? -5.331 1.920 -16.262 1.00 71.75 84 ILE A C 1
ATOM 658 O O . ILE A 1 84 ? -4.941 2.468 -15.237 1.00 71.75 84 ILE A O 1
ATOM 662 N N . ASN A 1 85 ? -5.379 2.568 -17.434 1.00 70.25 85 ASN A N 1
ATOM 663 C CA . ASN A 1 85 ? -4.920 3.945 -17.668 1.00 70.25 85 ASN A CA 1
ATOM 664 C C . ASN A 1 85 ? -6.030 4.994 -17.792 1.00 70.25 85 ASN A C 1
ATOM 666 O O . ASN A 1 85 ? -5.745 6.129 -18.172 1.00 70.25 85 ASN A O 1
ATOM 670 N N . ASN A 1 86 ? -7.289 4.645 -17.535 1.00 68.94 86 ASN A N 1
ATOM 671 C CA . ASN A 1 86 ? -8.398 5.581 -17.704 1.00 68.94 86 ASN A CA 1
ATOM 672 C C . ASN A 1 86 ? -9.258 5.694 -16.436 1.00 68.94 86 ASN A C 1
ATOM 674 O O . ASN A 1 86 ? -9.055 4.991 -15.442 1.00 68.94 86 ASN A O 1
ATOM 678 N N . ASN A 1 87 ? -10.244 6.590 -16.486 1.00 65.56 87 ASN A N 1
ATOM 679 C CA . ASN A 1 87 ? -11.117 6.908 -15.354 1.00 65.56 87 ASN A CA 1
ATOM 680 C C . ASN A 1 87 ? -11.965 5.715 -14.873 1.00 65.56 87 ASN A C 1
ATOM 682 O O . ASN A 1 87 ? -12.445 5.726 -13.744 1.00 65.56 87 ASN A O 1
ATOM 686 N N . PHE A 1 88 ? -12.160 4.659 -15.675 1.00 66.25 88 PHE A N 1
ATOM 687 C CA . PHE A 1 88 ? -12.872 3.467 -15.195 1.00 66.25 88 PHE A CA 1
ATOM 688 C C . PHE A 1 88 ? -12.067 2.704 -14.141 1.00 66.25 88 PHE A C 1
ATOM 690 O O . PHE A 1 88 ? -12.667 2.019 -13.309 1.00 66.25 88 PHE A O 1
ATOM 697 N N . SER A 1 89 ? -10.740 2.873 -14.108 1.00 69.00 89 SER A N 1
ATOM 698 C CA . SER A 1 89 ? -9.915 2.321 -13.037 1.00 69.00 89 SER A CA 1
ATOM 699 C C . SER A 1 89 ? -10.311 2.871 -11.656 1.00 69.00 89 SER A C 1
ATOM 701 O O . SER A 1 89 ? -10.137 2.159 -10.666 1.00 69.00 89 SER A O 1
ATOM 703 N N . ASP A 1 90 ? -10.931 4.057 -11.569 1.00 72.50 90 ASP A N 1
ATOM 704 C CA . ASP A 1 90 ? -11.370 4.660 -10.304 1.00 72.50 90 ASP A CA 1
ATOM 705 C C . ASP A 1 90 ? -12.605 3.982 -9.692 1.00 72.50 90 ASP A C 1
ATOM 707 O O . ASP A 1 90 ? -12.864 4.131 -8.493 1.00 72.50 90 ASP A O 1
ATOM 711 N N . ARG A 1 91 ? -13.352 3.170 -10.458 1.00 76.81 91 ARG A N 1
ATOM 712 C CA . ARG A 1 91 ? -14.529 2.441 -9.937 1.00 76.81 91 ARG A CA 1
ATOM 713 C C . ARG A 1 91 ? -14.175 1.537 -8.758 1.00 76.81 91 ARG A C 1
ATOM 715 O O . ARG A 1 91 ? -15.005 1.346 -7.868 1.00 76.81 91 ARG A O 1
ATOM 722 N N . ARG A 1 92 ? -12.926 1.061 -8.697 1.00 81.19 92 ARG A N 1
ATOM 723 C CA . ARG A 1 92 ? -12.401 0.277 -7.572 1.00 81.19 92 ARG A CA 1
ATOM 724 C C . ARG A 1 92 ? -12.517 1.014 -6.234 1.00 81.19 92 ARG A C 1
ATOM 726 O O . ARG A 1 92 ? -12.823 0.384 -5.234 1.00 81.19 92 ARG A O 1
ATOM 733 N N . TYR A 1 93 ? -12.363 2.340 -6.194 1.00 81.88 93 TYR A N 1
ATOM 734 C CA . TYR A 1 93 ? -12.517 3.100 -4.947 1.00 81.88 93 TYR A CA 1
ATOM 735 C C . TYR A 1 93 ? -13.977 3.150 -4.486 1.00 81.88 93 TYR A C 1
ATOM 737 O O . TYR A 1 93 ? -14.253 3.132 -3.289 1.00 81.88 93 TYR A O 1
ATOM 745 N N . GLY A 1 94 ? -14.926 3.194 -5.426 1.00 84.06 94 GLY A N 1
ATOM 746 C CA . GLY A 1 94 ? -16.351 3.060 -5.119 1.00 84.06 94 GLY A CA 1
ATOM 747 C C . GLY A 1 94 ? -16.680 1.673 -4.565 1.00 84.06 94 GLY A C 1
ATOM 748 O O . GLY A 1 94 ? -17.305 1.565 -3.514 1.00 84.06 94 GLY A O 1
ATOM 749 N N . HIS A 1 95 ? -16.196 0.617 -5.224 1.00 85.88 95 HIS A N 1
ATOM 750 C CA . HIS A 1 95 ? -16.401 -0.766 -4.781 1.00 85.88 95 HIS A CA 1
ATOM 751 C C . HIS A 1 95 ? -15.738 -1.051 -3.427 1.00 85.88 95 HIS A C 1
ATOM 753 O O . HIS A 1 95 ? -16.358 -1.657 -2.558 1.00 85.88 95 HIS A O 1
ATOM 759 N N . GLY A 1 96 ? -14.522 -0.550 -3.202 1.00 88.00 96 GLY A N 1
ATOM 760 C CA . GLY A 1 96 ? -13.821 -0.703 -1.929 1.00 88.00 96 GLY A CA 1
ATOM 761 C C . GLY A 1 96 ? -14.596 -0.103 -0.761 1.00 88.00 96 GLY A C 1
ATOM 762 O O . GLY A 1 96 ? -14.694 -0.733 0.283 1.00 88.00 96 GLY A O 1
ATOM 763 N N . ARG A 1 97 ? -15.247 1.054 -0.944 1.00 87.06 97 ARG A N 1
ATOM 764 C CA . ARG A 1 97 ? -16.126 1.625 0.093 1.00 87.06 97 ARG A CA 1
ATOM 765 C C . ARG A 1 97 ? -17.300 0.709 0.433 1.00 87.06 97 ARG A C 1
ATOM 767 O O . ARG A 1 97 ? -17.647 0.585 1.604 1.00 87.06 97 ARG A O 1
ATOM 774 N N . VAL A 1 98 ? -17.906 0.071 -0.569 1.00 88.88 98 VAL A N 1
ATOM 775 C CA . VAL A 1 98 ? -19.015 -0.874 -0.356 1.00 88.88 98 VAL A CA 1
ATOM 776 C C . VAL A 1 98 ? -18.534 -2.077 0.455 1.00 88.88 98 VAL A C 1
ATOM 778 O O . VAL A 1 98 ? -19.114 -2.370 1.500 1.00 88.88 98 VAL A O 1
ATOM 781 N N . ILE A 1 99 ? -17.425 -2.696 0.038 1.00 91.00 99 ILE A N 1
ATOM 782 C CA . ILE A 1 99 ? -16.819 -3.840 0.735 1.00 91.00 99 ILE A CA 1
ATOM 783 C C . ILE A 1 99 ? -16.441 -3.464 2.166 1.00 91.00 99 ILE A C 1
ATOM 785 O O . ILE A 1 99 ? -16.724 -4.216 3.095 1.00 91.00 99 ILE A O 1
ATOM 789 N N . GLN A 1 100 ? -15.859 -2.280 2.369 1.00 90.94 100 GLN A N 1
ATOM 790 C CA . GLN A 1 100 ? -15.499 -1.792 3.693 1.00 90.94 100 GLN A CA 1
ATOM 791 C C . GLN A 1 100 ? -16.709 -1.748 4.628 1.00 90.94 100 GLN A C 1
ATOM 793 O O . GLN A 1 100 ? -16.644 -2.266 5.740 1.00 90.94 100 GLN A O 1
ATOM 798 N N . ARG A 1 101 ? -17.820 -1.145 4.185 1.00 90.19 101 ARG A N 1
ATOM 799 C CA . ARG A 1 101 ? -19.035 -1.020 5.002 1.00 90.19 101 ARG A CA 1
ATOM 800 C C . ARG A 1 101 ? -19.675 -2.377 5.278 1.00 90.19 101 ARG A C 1
ATOM 802 O O . ARG A 1 101 ? -20.117 -2.611 6.399 1.00 90.19 101 ARG A O 1
ATOM 809 N N . GLN A 1 102 ? -19.680 -3.275 4.295 1.00 91.81 102 GLN A N 1
ATOM 810 C CA . GLN A 1 102 ? -20.166 -4.646 4.467 1.00 91.81 102 GLN A CA 1
ATOM 811 C C . GLN A 1 102 ? -19.310 -5.429 5.468 1.00 91.81 102 GLN A C 1
ATOM 813 O O . GLN A 1 102 ? -19.858 -6.068 6.363 1.00 91.81 102 GLN A O 1
ATOM 818 N N . LEU A 1 103 ? -17.980 -5.342 5.364 1.00 93.25 103 LEU A N 1
ATOM 819 C CA . LEU A 1 103 ? -17.057 -5.995 6.291 1.00 93.25 103 LEU A CA 1
ATOM 820 C C . LEU A 1 103 ? -17.210 -5.439 7.710 1.00 93.25 103 LEU A C 1
ATOM 822 O O . LEU A 1 103 ? -17.291 -6.218 8.654 1.00 93.25 103 LEU A O 1
ATOM 826 N N . GLN A 1 104 ? -17.297 -4.115 7.863 1.00 93.31 104 GLN A N 1
ATOM 827 C CA . GLN A 1 104 ? -17.536 -3.485 9.163 1.00 93.31 104 GLN A CA 1
ATOM 828 C C . GLN A 1 104 ? -18.855 -3.960 9.778 1.00 93.31 104 GLN A C 1
ATOM 830 O O . GLN A 1 104 ? -18.862 -4.404 10.922 1.00 93.31 104 GLN A O 1
ATOM 835 N N . GLY A 1 105 ? -19.951 -3.947 9.011 1.00 93.25 105 GLY A N 1
ATOM 836 C CA . GLY A 1 105 ? -21.248 -4.443 9.476 1.00 93.25 105 GLY A CA 1
ATOM 837 C C . GLY A 1 105 ? -21.219 -5.925 9.855 1.00 93.25 105 GLY A C 1
ATOM 838 O O . GLY A 1 105 ? -21.796 -6.311 10.868 1.00 93.25 105 GLY A O 1
ATOM 839 N N . TRP A 1 106 ? -20.504 -6.749 9.085 1.00 93.69 106 TRP A N 1
ATOM 840 C CA . TRP A 1 106 ? -20.350 -8.170 9.379 1.00 93.69 106 TRP A CA 1
ATOM 841 C C . TRP A 1 106 ? -19.571 -8.413 10.675 1.00 93.69 106 TRP A C 1
ATOM 843 O O . TRP A 1 106 ? -20.057 -9.127 11.548 1.00 93.69 106 TRP A O 1
ATOM 853 N N . LEU A 1 107 ? -18.398 -7.793 10.827 1.00 95.38 107 LEU A N 1
ATOM 854 C CA . LEU A 1 107 ? -17.564 -7.933 12.022 1.00 95.38 107 LEU A CA 1
ATOM 855 C C . LEU A 1 107 ? -18.280 -7.413 13.272 1.00 95.38 107 LEU A C 1
ATOM 857 O O . LEU A 1 107 ? -18.321 -8.113 14.281 1.00 95.38 107 LEU A O 1
ATOM 861 N N . SER A 1 108 ? -18.924 -6.246 13.185 1.00 93.88 108 SER A N 1
ATOM 862 C CA . SER A 1 108 ? -19.715 -5.704 14.293 1.00 93.88 108 SER A CA 1
ATOM 863 C C . SER A 1 108 ? -20.918 -6.584 14.638 1.00 93.88 108 SER A C 1
ATOM 865 O O . SER A 1 108 ? -21.208 -6.770 15.815 1.00 93.88 108 SER A O 1
ATOM 867 N N . GLY A 1 109 ? -21.579 -7.193 13.646 1.00 94.81 109 GLY A N 1
ATOM 868 C CA . GLY A 1 109 ? -22.649 -8.170 13.877 1.00 94.81 109 GLY A CA 1
ATOM 869 C C . GLY A 1 109 ? -22.177 -9.457 14.566 1.00 94.81 109 GLY A C 1
ATOM 870 O O . GLY A 1 109 ? -22.965 -10.112 15.241 1.00 94.81 109 GLY A O 1
ATOM 871 N N . LEU A 1 110 ? -20.892 -9.797 14.434 1.00 95.06 110 LEU A N 1
ATOM 872 C CA . LEU A 1 110 ? -20.240 -10.892 15.158 1.00 95.06 110 LEU A CA 1
ATOM 873 C C . LEU A 1 110 ? -19.702 -10.472 16.540 1.00 95.06 110 LEU A C 1
ATOM 875 O O . LEU A 1 110 ? -19.185 -11.319 17.263 1.00 95.06 110 LEU A O 1
ATOM 879 N N . GLY A 1 111 ? -19.825 -9.194 16.916 1.00 95.75 111 GLY A N 1
ATOM 880 C CA . GLY A 1 111 ? -19.344 -8.662 18.194 1.00 95.75 111 GLY A CA 1
ATOM 881 C C . GLY A 1 111 ? -17.887 -8.190 18.195 1.00 95.75 111 GLY A C 1
ATOM 882 O O . GLY A 1 111 ? -17.356 -7.914 19.266 1.00 95.75 111 GLY A O 1
ATOM 883 N N . TYR A 1 112 ? -17.252 -8.070 17.026 1.00 97.06 112 TYR A N 1
ATOM 884 C CA . TYR A 1 112 ? -15.875 -7.591 16.886 1.00 97.06 112 TYR A CA 1
ATOM 885 C C . TYR A 1 112 ? -15.824 -6.113 16.491 1.00 97.06 112 TYR A C 1
ATOM 887 O O . TYR A 1 112 ? -16.674 -5.607 15.748 1.00 97.06 112 TYR A O 1
ATOM 895 N N . VAL A 1 113 ? -14.788 -5.407 16.944 1.00 96.12 113 VAL A N 1
ATOM 896 C CA . VAL A 1 113 ? -14.520 -4.037 16.495 1.00 96.12 113 VAL A CA 1
ATOM 897 C C . VAL A 1 113 ? -14.035 -4.048 15.046 1.00 96.12 113 VAL A C 1
ATOM 899 O O . VAL A 1 113 ? -13.398 -4.999 14.597 1.00 96.12 113 VAL A O 1
ATOM 902 N N . ALA A 1 114 ? -14.338 -2.996 14.287 1.00 94.88 114 ALA A N 1
ATOM 903 C CA . ALA A 1 114 ? -13.989 -2.917 12.869 1.00 94.88 114 ALA A CA 1
ATOM 904 C C . ALA A 1 114 ? -13.657 -1.477 12.464 1.00 94.88 114 ALA A C 1
ATOM 906 O O . ALA A 1 114 ? -14.477 -0.739 11.909 1.00 94.88 114 ALA A O 1
ATOM 907 N N . HIS A 1 115 ? -12.430 -1.063 12.756 1.00 92.94 115 HIS A N 1
ATOM 908 C CA . HIS A 1 115 ? -11.939 0.280 12.483 1.00 92.94 115 HIS A CA 1
ATOM 909 C C . HIS A 1 115 ? -11.260 0.343 11.119 1.00 92.94 115 HIS A C 1
ATOM 911 O O . HIS A 1 115 ? -10.517 -0.548 10.740 1.00 92.94 115 HIS A O 1
ATOM 917 N N . GLY A 1 116 ? -11.522 1.397 10.362 1.00 89.06 116 GLY A N 1
ATOM 918 C CA . GLY A 1 116 ? -10.962 1.576 9.031 1.00 89.06 116 GLY A CA 1
ATOM 919 C C . GLY A 1 116 ? -11.065 3.026 8.589 1.00 89.06 116 GLY A C 1
ATOM 920 O O . GLY A 1 116 ? -11.531 3.865 9.365 1.00 89.06 116 GLY A O 1
ATOM 921 N N . PRO A 1 117 ? -10.669 3.331 7.346 1.00 82.44 117 PRO A N 1
ATOM 922 C CA . PRO A 1 117 ? -10.679 4.701 6.857 1.00 82.44 117 PRO A CA 1
ATOM 923 C C . PRO A 1 117 ? -12.091 5.304 6.857 1.00 82.44 117 PRO A C 1
ATOM 925 O O . PRO A 1 117 ? -13.076 4.623 6.575 1.00 82.44 117 PRO A O 1
ATOM 928 N N . LEU A 1 118 ? -12.196 6.605 7.136 1.00 71.31 118 LEU A N 1
ATOM 929 C CA . LEU A 1 118 ? -13.483 7.300 7.264 1.00 71.31 118 LEU A CA 1
ATOM 930 C C . LEU A 1 118 ? -14.285 7.348 5.946 1.00 71.31 118 LEU A C 1
ATOM 932 O O . LEU A 1 118 ? -15.485 7.067 5.934 1.00 71.31 118 LEU A O 1
ATOM 936 N N . ASP A 1 119 ? -13.617 7.711 4.849 1.00 68.56 119 ASP A N 1
ATOM 937 C CA . ASP A 1 119 ? -14.231 7.940 3.530 1.00 68.56 119 ASP A CA 1
ATOM 938 C C . ASP A 1 119 ? -13.405 7.302 2.408 1.00 68.56 119 ASP A C 1
ATOM 940 O O . ASP A 1 119 ? -13.942 6.614 1.543 1.00 68.56 119 ASP A O 1
ATOM 944 N N . TYR A 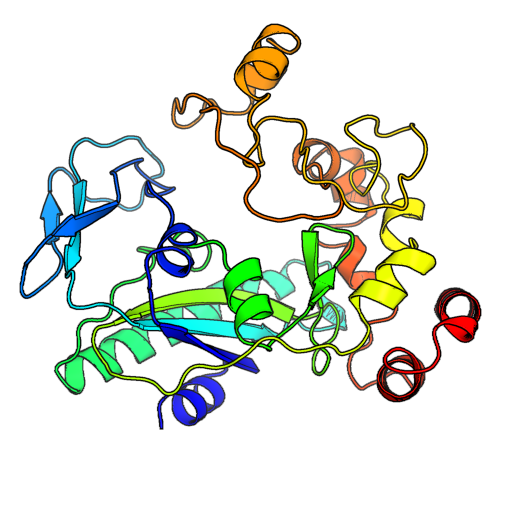1 120 ? -12.084 7.476 2.424 1.00 68.62 120 TYR A N 1
ATOM 945 C CA . TYR A 1 120 ? -11.227 7.025 1.334 1.00 68.62 120 TYR A CA 1
ATOM 946 C C . TYR A 1 120 ? -10.435 5.774 1.715 1.00 68.62 120 TYR A C 1
ATOM 948 O O . TYR A 1 120 ? -9.615 5.808 2.630 1.00 68.62 120 TYR A O 1
ATOM 956 N N . THR A 1 121 ? -10.629 4.685 0.969 1.00 71.31 121 THR A N 1
ATOM 957 C CA . THR A 1 121 ? -10.075 3.350 1.269 1.00 71.31 121 THR A CA 1
ATOM 958 C C . THR A 1 121 ? -8.545 3.295 1.375 1.00 71.31 121 THR A C 1
ATOM 960 O O . THR A 1 121 ? -8.011 2.344 1.934 1.00 71.31 121 THR A O 1
ATOM 963 N N . ASN A 1 122 ? -7.832 4.316 0.884 1.00 76.62 122 ASN A N 1
ATOM 964 C CA . ASN A 1 122 ? -6.369 4.349 0.821 1.00 76.62 122 ASN A CA 1
ATOM 965 C C . ASN A 1 122 ? -5.680 5.230 1.890 1.00 76.62 122 ASN A C 1
ATOM 967 O O . ASN A 1 122 ? -4.493 5.499 1.767 1.00 76.62 122 ASN A O 1
ATOM 971 N N . ASN A 1 123 ? -6.407 5.725 2.900 1.00 79.31 123 ASN A N 1
ATOM 972 C CA . ASN A 1 123 ? -5.918 6.802 3.784 1.00 79.31 123 ASN A CA 1
ATOM 973 C C . ASN A 1 123 ? -5.662 6.392 5.244 1.00 79.31 123 ASN A C 1
ATOM 975 O O . ASN A 1 123 ? -5.494 7.258 6.097 1.00 79.31 123 ASN A O 1
ATOM 979 N N . PHE A 1 124 ? -5.664 5.095 5.546 1.00 87.94 124 PHE A N 1
ATOM 980 C CA . PHE A 1 124 ? -5.530 4.594 6.919 1.00 87.94 124 PHE A CA 1
ATOM 981 C C . PHE A 1 124 ? -4.210 3.850 7.171 1.00 87.94 124 PHE A C 1
ATOM 983 O O . PHE A 1 124 ? -3.732 3.781 8.302 1.00 87.94 124 PHE A O 1
ATOM 990 N N . SER A 1 125 ? -3.604 3.300 6.119 1.00 89.69 125 SER A N 1
ATOM 991 C CA . SER A 1 125 ? -2.443 2.424 6.232 1.00 89.69 125 SER A CA 1
ATOM 992 C C . SER A 1 125 ? -1.608 2.375 4.959 1.00 89.69 125 SER A C 1
ATOM 994 O O . SER A 1 125 ? -2.127 2.617 3.869 1.00 89.69 125 SER A O 1
ATOM 996 N N . GLU A 1 126 ? -0.359 1.928 5.083 1.00 88.56 126 GLU A N 1
ATOM 997 C CA . GLU A 1 126 ? 0.505 1.570 3.959 1.00 88.56 126 GLU A CA 1
ATOM 998 C C . GLU A 1 126 ? 0.054 0.244 3.327 1.00 88.56 126 GLU A C 1
ATOM 1000 O O . GLU A 1 126 ? 0.433 -0.863 3.717 1.00 88.56 126 GLU A O 1
ATOM 1005 N N . ASN A 1 127 ? -0.831 0.378 2.349 1.00 88.75 127 ASN A N 1
ATOM 1006 C CA . ASN A 1 127 ? -1.549 -0.721 1.726 1.00 88.75 127 ASN A CA 1
ATOM 1007 C C . ASN A 1 127 ? -0.667 -1.634 0.868 1.00 88.75 127 ASN A C 1
ATOM 1009 O O . ASN A 1 127 ? -0.937 -2.836 0.802 1.00 88.75 127 ASN A O 1
ATOM 1013 N N . VAL A 1 128 ? 0.384 -1.099 0.235 1.00 88.94 128 VAL A N 1
ATOM 1014 C CA . VAL A 1 128 ? 1.306 -1.918 -0.566 1.00 88.94 128 VAL A CA 1
ATOM 1015 C C . VAL A 1 128 ? 2.091 -2.845 0.353 1.00 88.94 128 VAL A C 1
ATOM 1017 O O . VAL A 1 128 ? 2.223 -4.031 0.055 1.00 88.94 128 VAL A O 1
ATOM 1020 N N . ALA A 1 129 ? 2.546 -2.348 1.504 1.00 89.50 129 ALA A N 1
ATOM 1021 C CA . ALA A 1 129 ? 3.275 -3.174 2.457 1.00 89.50 129 ALA A CA 1
ATOM 1022 C C . ALA A 1 129 ? 2.412 -4.302 3.032 1.00 89.50 129 ALA A C 1
ATOM 1024 O O . ALA A 1 129 ? 2.867 -5.443 3.073 1.00 89.50 129 ALA A O 1
ATOM 1025 N N . PHE A 1 130 ? 1.158 -4.026 3.405 1.00 92.50 130 PHE A N 1
ATOM 1026 C CA . PHE A 1 130 ? 0.247 -5.078 3.866 1.00 92.50 130 PHE A CA 1
ATOM 1027 C C . PHE A 1 130 ? -0.039 -6.131 2.784 1.00 92.50 130 PHE A C 1
ATOM 1029 O O . PHE A 1 130 ? -0.062 -7.325 3.090 1.00 92.50 130 PHE A O 1
ATOM 1036 N N . ALA A 1 131 ? -0.203 -5.730 1.521 1.00 92.12 131 ALA A N 1
ATOM 1037 C CA . ALA A 1 131 ? -0.383 -6.680 0.423 1.00 92.12 131 ALA A CA 1
ATOM 1038 C C . ALA A 1 131 ? 0.872 -7.546 0.203 1.00 92.12 131 ALA A C 1
ATOM 1040 O O . ALA A 1 131 ? 0.768 -8.755 -0.001 1.00 92.12 131 ALA A O 1
ATOM 1041 N N . VAL A 1 132 ? 2.064 -6.948 0.281 1.00 92.06 132 VAL A N 1
ATOM 1042 C CA . VAL A 1 132 ? 3.341 -7.654 0.098 1.00 92.06 132 VAL A CA 1
ATOM 1043 C C . VAL A 1 132 ? 3.622 -8.618 1.240 1.00 92.06 132 VAL A C 1
ATOM 1045 O O . VAL A 1 132 ? 3.871 -9.802 1.017 1.00 92.06 132 VAL A O 1
ATOM 1048 N N . LEU A 1 133 ? 3.532 -8.135 2.477 1.00 92.69 133 LEU A N 1
ATOM 1049 C CA . LEU A 1 133 ? 3.809 -8.948 3.655 1.00 92.69 133 LEU A CA 1
ATOM 1050 C C . LEU A 1 133 ? 2.763 -10.048 3.859 1.00 92.69 133 LEU A C 1
ATOM 1052 O O . LEU A 1 133 ? 3.032 -11.030 4.538 1.00 92.69 133 LEU A O 1
ATOM 1056 N N . GLY A 1 134 ? 1.573 -9.885 3.278 1.00 93.06 134 GLY A N 1
ATOM 1057 C CA . GLY A 1 134 ? 0.497 -10.869 3.325 1.00 93.06 134 GLY A CA 1
ATOM 1058 C C . GLY A 1 134 ? 0.451 -11.800 2.117 1.00 93.06 134 GLY A C 1
ATOM 1059 O O . GLY A 1 134 ? -0.504 -12.556 1.974 1.00 93.06 134 GLY A O 1
ATOM 1060 N N . GLY A 1 135 ? 1.441 -11.727 1.225 1.00 92.62 135 GLY A N 1
ATOM 1061 C CA . GLY A 1 135 ? 1.571 -12.665 0.113 1.00 92.62 135 GLY A CA 1
ATOM 1062 C C . GLY A 1 135 ? 0.625 -12.437 -1.065 1.00 92.62 135 GLY A C 1
ATOM 1063 O O . GLY A 1 135 ? 0.509 -13.304 -1.924 1.00 92.62 135 GLY A O 1
ATOM 1064 N N . VAL A 1 136 ? -0.045 -11.285 -1.136 1.00 92.06 136 VAL A N 1
ATOM 1065 C CA . VAL A 1 136 ? -0.922 -10.923 -2.266 1.00 92.06 136 VAL A CA 1
ATOM 1066 C C . VAL A 1 136 ? -0.102 -10.459 -3.479 1.00 92.06 136 VAL A C 1
ATOM 1068 O O . VAL A 1 136 ? -0.530 -10.581 -4.633 1.00 92.06 136 VAL A O 1
ATOM 1071 N N . SER A 1 137 ? 1.088 -9.906 -3.229 1.00 91.56 137 SER A N 1
ATOM 1072 C CA . SER A 1 137 ? 1.930 -9.281 -4.251 1.00 91.56 137 SER A CA 1
ATOM 1073 C C . SER A 1 137 ? 3.403 -9.200 -3.858 1.00 91.56 137 SER A C 1
ATOM 1075 O O . SER A 1 137 ? 3.749 -9.400 -2.701 1.00 91.56 137 SER A O 1
ATOM 1077 N N . GLU A 1 138 ? 4.255 -8.811 -4.802 1.00 91.81 138 GLU A N 1
ATOM 1078 C CA . GLU A 1 138 ? 5.614 -8.324 -4.540 1.00 91.81 138 GLU A CA 1
ATOM 1079 C C . GLU A 1 138 ? 5.744 -6.840 -4.923 1.00 91.81 138 GLU A C 1
ATOM 1081 O O . GLU A 1 138 ? 4.987 -6.330 -5.758 1.00 91.81 138 GLU A O 1
ATOM 1086 N N . VAL A 1 139 ? 6.722 -6.146 -4.326 1.00 89.81 139 VAL A N 1
ATOM 1087 C CA . VAL A 1 139 ? 7.016 -4.738 -4.638 1.00 89.81 139 VAL A CA 1
ATOM 1088 C C . VAL A 1 139 ? 7.536 -4.610 -6.072 1.00 89.81 139 VAL A C 1
ATOM 1090 O O . VAL A 1 139 ? 8.511 -5.248 -6.470 1.00 89.81 139 VAL A O 1
ATOM 1093 N N . ALA A 1 140 ? 6.901 -3.727 -6.832 1.00 90.56 140 ALA A N 1
ATOM 1094 C CA . ALA A 1 140 ? 7.276 -3.348 -8.182 1.00 90.56 140 ALA A CA 1
ATOM 1095 C C . ALA A 1 140 ? 8.295 -2.200 -8.197 1.00 90.56 140 ALA A C 1
ATOM 1097 O O . ALA A 1 140 ? 8.389 -1.399 -7.265 1.00 90.56 140 ALA A O 1
ATOM 1098 N N . ARG A 1 141 ? 8.988 -2.031 -9.330 1.00 92.06 141 ARG A N 1
ATOM 1099 C CA . ARG A 1 141 ? 9.957 -0.938 -9.536 1.00 92.06 141 ARG A CA 1
ATOM 1100 C C . ARG A 1 141 ? 9.377 0.472 -9.352 1.00 92.06 141 ARG A C 1
ATOM 1102 O O . ARG A 1 141 ? 10.112 1.379 -8.988 1.00 92.06 141 ARG A O 1
ATOM 1109 N N . TRP A 1 142 ? 8.086 0.682 -9.598 1.00 87.31 142 TRP A N 1
ATOM 1110 C CA . TRP A 1 142 ? 7.435 1.988 -9.420 1.00 87.31 142 TRP A CA 1
ATOM 1111 C C . TRP A 1 142 ? 6.789 2.162 -8.035 1.00 87.31 142 TRP A C 1
ATOM 1113 O O . TRP A 1 142 ? 5.820 2.903 -7.909 1.00 87.31 142 TRP A O 1
ATOM 1123 N N . TYR A 1 143 ? 7.315 1.476 -7.010 1.00 83.12 143 TYR A N 1
ATOM 1124 C CA . TYR A 1 143 ? 6.842 1.560 -5.620 1.00 83.12 143 TYR A CA 1
ATOM 1125 C C . TYR A 1 143 ? 5.345 1.227 -5.468 1.00 83.12 143 TYR A C 1
ATOM 1127 O O . TYR A 1 143 ? 4.580 1.887 -4.774 1.00 83.12 143 TYR A O 1
ATOM 1135 N N . SER A 1 144 ? 4.905 0.187 -6.169 1.00 85.94 144 SER A N 1
ATOM 1136 C CA . SER A 1 144 ? 3.547 -0.351 -6.065 1.00 85.94 144 SER A CA 1
ATOM 1137 C C . SER A 1 144 ? 3.613 -1.872 -5.971 1.00 85.94 144 SER A C 1
ATOM 1139 O O . SER A 1 144 ? 4.689 -2.427 -5.757 1.00 85.94 144 SER A O 1
ATOM 1141 N N . SER A 1 145 ? 2.490 -2.556 -6.131 1.00 87.56 145 SER A N 1
ATOM 1142 C CA . SER A 1 145 ? 2.401 -4.010 -6.064 1.00 87.56 145 SER A CA 1
ATOM 1143 C C . SER A 1 145 ? 2.157 -4.631 -7.440 1.00 87.56 145 SER A C 1
ATOM 1145 O O . SER A 1 145 ? 1.407 -4.106 -8.261 1.00 87.56 145 SER A O 1
ATOM 1147 N N . ILE A 1 146 ? 2.780 -5.783 -7.691 1.00 89.81 146 ILE A N 1
ATOM 1148 C CA . ILE A 1 146 ? 2.404 -6.695 -8.779 1.00 89.81 146 ILE A CA 1
ATOM 1149 C C . ILE A 1 146 ? 1.976 -8.006 -8.129 1.00 89.81 146 ILE A C 1
ATOM 1151 O O . ILE A 1 146 ? 2.712 -8.588 -7.330 1.00 89.81 146 ILE A O 1
ATOM 1155 N N . SER A 1 147 ? 0.777 -8.470 -8.464 1.00 89.69 147 SER A N 1
ATOM 1156 C CA . SER A 1 147 ? 0.283 -9.769 -8.017 1.00 89.69 147 SER A CA 1
ATOM 1157 C C . SER A 1 147 ? 0.770 -10.871 -8.958 1.00 89.69 147 SER A C 1
ATOM 1159 O O . SER A 1 147 ? 0.668 -10.706 -10.176 1.00 89.69 147 SER A O 1
ATOM 1161 N N . PRO A 1 148 ? 1.193 -12.041 -8.451 1.00 86.06 148 PRO A N 1
ATOM 1162 C CA . PRO A 1 148 ? 1.412 -13.201 -9.306 1.00 86.06 148 PRO A CA 1
ATOM 1163 C C . PRO A 1 148 ? 0.117 -13.674 -9.967 1.00 86.06 148 PRO A C 1
ATOM 1165 O O . PRO A 1 148 ? 0.182 -14.387 -10.955 1.00 86.06 148 PRO A O 1
ATOM 1168 N N . THR A 1 149 ? -1.065 -13.317 -9.462 1.00 84.25 149 THR A N 1
ATOM 1169 C CA . THR A 1 149 ? -2.352 -13.717 -10.048 1.00 84.25 149 THR A CA 1
ATOM 1170 C C . THR A 1 149 ? -2.844 -12.659 -11.026 1.00 84.25 149 THR A C 1
ATOM 1172 O O . THR A 1 149 ? -3.094 -12.975 -12.192 1.00 84.25 149 THR A O 1
ATOM 1175 N N . PHE A 1 150 ? -2.905 -11.409 -10.564 1.00 83.50 150 PHE A N 1
ATOM 1176 C CA . PHE A 1 150 ? -3.552 -10.289 -11.257 1.00 83.50 150 PHE A CA 1
ATOM 1177 C C . PHE A 1 150 ? -2.584 -9.337 -11.972 1.00 83.50 150 PHE A C 1
ATOM 1179 O O . PHE A 1 150 ? -3.021 -8.378 -12.603 1.00 83.50 150 PHE A O 1
ATOM 1186 N N . GLY A 1 151 ? -1.278 -9.591 -11.890 1.00 86.50 151 GLY A N 1
ATOM 1187 C CA . GLY A 1 151 ? -0.266 -8.766 -12.531 1.00 86.50 151 GLY A CA 1
ATOM 1188 C C . GLY A 1 151 ? -0.186 -7.355 -11.946 1.00 86.50 151 GLY A C 1
ATOM 1189 O O . GLY A 1 151 ? -0.438 -7.146 -10.757 1.00 86.50 151 GLY A O 1
ATOM 1190 N N . SER A 1 152 ? 0.168 -6.373 -12.780 1.00 86.94 152 SER A N 1
ATOM 1191 C CA . SER A 1 152 ? 0.206 -4.952 -12.387 1.00 86.94 152 SER A CA 1
ATOM 1192 C C . SER A 1 152 ? -1.185 -4.319 -12.265 1.00 86.94 152 SER A C 1
ATOM 1194 O O . SER A 1 152 ? -1.303 -3.183 -11.812 1.00 86.94 152 SER A O 1
ATOM 1196 N N . SER A 1 153 ? -2.240 -5.055 -12.621 1.00 82.69 153 SER A N 1
ATOM 1197 C CA . SER A 1 153 ? -3.635 -4.628 -12.494 1.00 82.69 153 SER A CA 1
ATOM 1198 C C . SER A 1 153 ? -4.206 -4.849 -11.091 1.00 82.69 153 SER A C 1
ATOM 1200 O O . SER A 1 153 ? -5.413 -4.732 -10.883 1.00 82.69 153 SER A O 1
ATOM 1202 N N . LEU A 1 154 ? -3.364 -5.150 -10.100 1.00 83.12 154 LEU A N 1
ATOM 1203 C CA . LEU A 1 154 ? -3.760 -5.136 -8.699 1.00 83.12 154 LEU A CA 1
ATOM 1204 C C . LEU A 1 154 ? -3.954 -3.679 -8.246 1.00 83.12 154 LEU A C 1
ATOM 1206 O O . LEU A 1 154 ? -3.006 -2.908 -8.135 1.00 83.12 154 LEU A O 1
ATOM 1210 N N . GLY A 1 155 ? -5.201 -3.286 -8.019 1.00 72.38 155 GLY A N 1
ATOM 1211 C CA . GLY A 1 155 ? -5.575 -1.976 -7.506 1.00 72.38 155 GLY A CA 1
ATOM 1212 C C . GLY A 1 155 ? -5.927 -2.013 -6.018 1.00 72.38 155 GLY A C 1
ATOM 1213 O O . GLY A 1 155 ? -6.278 -3.050 -5.470 1.00 72.38 155 GLY A O 1
ATOM 1214 N N . VAL A 1 156 ? -5.823 -0.836 -5.393 1.00 65.00 156 VAL A N 1
ATOM 1215 C CA . VAL A 1 156 ? -6.352 -0.432 -4.071 1.00 65.00 156 VAL A CA 1
ATOM 1216 C C . VAL A 1 156 ? -6.529 -1.566 -3.080 1.00 65.00 156 VAL A C 1
ATOM 1218 O O . VAL A 1 156 ? -7.523 -2.292 -3.130 1.00 65.00 156 VAL A O 1
ATOM 1221 N N . SER A 1 157 ? -5.622 -1.611 -2.109 1.00 70.44 157 SER A N 1
ATOM 1222 C CA . SER A 1 157 ? -5.924 -2.292 -0.865 1.00 70.44 157 SER A CA 1
ATOM 1223 C C . SER A 1 157 ? -6.601 -1.336 0.114 1.00 70.44 157 SER A C 1
ATOM 1225 O O . SER A 1 157 ? -6.310 -0.142 0.109 1.00 70.44 157 SER A O 1
ATOM 1227 N N . ALA A 1 158 ? -7.521 -1.837 0.929 1.00 83.81 158 ALA A N 1
ATOM 1228 C CA . ALA A 1 158 ? -7.980 -1.134 2.121 1.00 83.81 158 ALA A CA 1
ATOM 1229 C C . ALA A 1 158 ? -7.755 -2.025 3.334 1.00 83.81 158 ALA A C 1
ATOM 1231 O O . ALA A 1 158 ? -7.850 -3.250 3.228 1.00 83.81 158 ALA A O 1
ATOM 1232 N N . THR A 1 159 ? -7.511 -1.403 4.481 1.00 92.25 159 THR A N 1
ATOM 1233 C CA . THR A 1 159 ? -7.260 -2.120 5.730 1.00 92.25 159 THR A CA 1
ATOM 1234 C C . THR A 1 159 ? -8.368 -1.842 6.732 1.00 92.25 159 THR A C 1
ATOM 1236 O O . THR A 1 159 ? -8.715 -0.687 6.983 1.00 92.25 159 THR A O 1
ATOM 1239 N N . ILE A 1 160 ? -8.910 -2.913 7.310 1.00 94.19 160 ILE A N 1
ATOM 1240 C CA . ILE A 1 160 ? -9.731 -2.874 8.519 1.00 94.19 160 ILE A CA 1
ATOM 1241 C C . ILE A 1 160 ? -8.932 -3.473 9.667 1.00 94.19 160 ILE A C 1
ATOM 1243 O O . ILE A 1 160 ? -8.363 -4.550 9.528 1.00 94.19 160 ILE A O 1
ATOM 1247 N N . VAL A 1 161 ? -8.933 -2.790 10.802 1.00 95.56 161 VAL A N 1
ATOM 1248 C CA . VAL A 1 161 ? -8.354 -3.242 12.060 1.00 95.56 161 VAL A CA 1
ATOM 1249 C C . VAL A 1 161 ? -9.461 -3.749 12.978 1.00 95.56 161 VAL A C 1
ATOM 1251 O O . VAL A 1 161 ? -10.504 -3.107 13.128 1.00 95.56 161 VAL A O 1
ATOM 1254 N N . THR A 1 162 ? -9.253 -4.925 13.556 1.00 96.88 162 THR A N 1
ATOM 1255 C CA . THR A 1 162 ? -10.254 -5.686 14.303 1.00 96.88 162 THR A CA 1
ATOM 1256 C C . THR A 1 162 ? -9.618 -6.460 15.454 1.00 96.88 162 THR A C 1
ATOM 1258 O O . THR A 1 162 ? -8.407 -6.662 15.488 1.00 96.88 162 THR A O 1
ATOM 1261 N N . ASP A 1 163 ? -10.433 -6.873 16.420 1.00 97.38 163 ASP A N 1
ATOM 1262 C CA . ASP A 1 163 ? -10.074 -7.803 17.494 1.00 97.38 163 ASP A CA 1
ATOM 1263 C C . ASP A 1 163 ? -10.475 -9.256 17.179 1.00 97.38 163 ASP A C 1
ATOM 1265 O O . ASP A 1 163 ? -10.228 -10.147 17.989 1.00 97.38 163 ASP A O 1
ATOM 1269 N N . LEU A 1 164 ? -11.041 -9.522 15.994 1.00 96.94 164 LEU A N 1
ATOM 1270 C CA . LEU A 1 164 ? -11.276 -10.878 15.498 1.00 96.94 164 LEU A CA 1
ATOM 1271 C C . LEU A 1 164 ? -9.941 -11.600 15.261 1.00 96.94 164 LEU A C 1
ATOM 1273 O O . LEU A 1 164 ? -9.190 -11.161 14.392 1.00 96.94 164 LEU A O 1
ATOM 1277 N N . PRO A 1 165 ? -9.670 -12.742 15.924 1.00 95.69 165 PRO A N 1
ATOM 1278 C CA . PRO A 1 165 ? -8.493 -13.547 15.625 1.00 95.69 165 PRO A CA 1
ATOM 1279 C C . PRO A 1 165 ? -8.531 -14.115 14.207 1.00 95.69 165 PRO A C 1
ATOM 1281 O O . PRO A 1 165 ? -9.518 -14.732 13.793 1.00 95.69 165 PRO A O 1
ATOM 1284 N N . LEU A 1 166 ? -7.445 -13.927 13.459 1.00 94.94 166 LEU A N 1
ATOM 1285 C CA . LEU A 1 166 ? -7.316 -14.379 12.075 1.00 94.94 166 LEU A CA 1
ATOM 1286 C C . LEU A 1 166 ? -6.109 -15.306 11.938 1.00 94.94 166 LEU A C 1
ATOM 1288 O O . LEU A 1 166 ? -5.168 -15.244 12.713 1.00 94.94 166 LEU A O 1
ATOM 1292 N N . ALA A 1 167 ? -6.119 -16.175 10.932 1.00 94.44 167 ALA A N 1
ATOM 1293 C CA . ALA A 1 167 ? -4.909 -16.899 10.557 1.00 94.44 167 ALA A CA 1
ATOM 1294 C C . ALA A 1 167 ? -4.042 -15.964 9.694 1.00 94.44 167 ALA A C 1
ATOM 1296 O O . ALA A 1 167 ? -4.526 -15.568 8.626 1.00 94.44 167 ALA A O 1
ATOM 1297 N N . PRO A 1 168 ? -2.815 -15.594 10.118 1.00 94.88 168 PRO A N 1
ATOM 1298 C CA . PRO A 1 168 ? -1.954 -14.728 9.328 1.00 94.88 168 PRO A CA 1
ATOM 1299 C C . PRO A 1 168 ? -1.676 -15.300 7.940 1.00 94.88 168 PRO A C 1
ATOM 1301 O O . PRO A 1 168 ? -1.565 -16.512 7.741 1.00 94.88 168 PRO A O 1
ATOM 1304 N N . THR A 1 169 ? -1.534 -14.398 6.981 1.00 95.44 169 THR A N 1
ATOM 1305 C CA . THR A 1 169 ? -0.969 -14.692 5.664 1.00 95.44 169 THR A CA 1
ATOM 1306 C C . THR A 1 169 ? 0.496 -14.275 5.631 1.00 95.44 169 THR A C 1
ATOM 1308 O O . THR A 1 169 ? 0.897 -13.407 6.403 1.00 95.44 169 THR A O 1
ATOM 1311 N N . TYR A 1 170 ? 1.287 -14.866 4.737 1.00 94.81 170 TYR A N 1
ATOM 1312 C CA . TYR A 1 170 ? 2.741 -14.704 4.738 1.00 94.81 170 TYR A CA 1
ATOM 1313 C C . TYR A 1 170 ? 3.267 -14.215 3.388 1.00 94.81 170 TYR A C 1
ATOM 1315 O O . TYR A 1 170 ? 2.627 -14.486 2.369 1.00 94.81 170 TYR A O 1
ATOM 1323 N N . PRO A 1 171 ? 4.432 -13.540 3.361 1.00 94.06 171 PRO A N 1
ATOM 1324 C CA . PRO A 1 171 ? 5.032 -13.062 2.124 1.00 94.06 171 PRO A CA 1
ATOM 1325 C C . PRO A 1 171 ? 5.308 -14.202 1.140 1.00 94.06 171 PRO A C 1
ATOM 1327 O O . PRO A 1 171 ? 5.554 -15.343 1.536 1.00 94.06 171 PRO A O 1
ATOM 1330 N N . ILE A 1 172 ? 5.328 -13.864 -0.147 1.00 92.31 172 ILE A N 1
ATOM 1331 C CA . ILE A 1 172 ? 5.647 -14.785 -1.243 1.00 92.31 172 ILE A CA 1
ATOM 1332 C C . ILE A 1 172 ? 6.906 -14.329 -1.986 1.00 92.31 172 ILE A C 1
ATOM 1334 O O . ILE A 1 172 ? 7.271 -13.156 -1.945 1.00 92.31 172 ILE A O 1
ATOM 1338 N N . ASP A 1 173 ? 7.525 -15.252 -2.718 1.00 91.25 173 ASP A N 1
ATOM 1339 C CA . ASP A 1 173 ? 8.521 -14.955 -3.750 1.00 91.25 173 ASP A CA 1
ATOM 1340 C C . ASP A 1 173 ? 8.035 -15.573 -5.069 1.00 91.25 173 ASP A C 1
ATOM 1342 O O . ASP A 1 173 ? 8.097 -16.788 -5.261 1.00 91.25 173 ASP A O 1
ATOM 1346 N N . ALA A 1 174 ? 7.516 -14.736 -5.966 1.00 88.94 174 ALA A N 1
ATOM 1347 C CA . ALA A 1 174 ? 7.120 -15.106 -7.323 1.00 88.94 174 ALA A CA 1
ATOM 1348 C C . ALA A 1 174 ? 8.168 -14.665 -8.368 1.00 88.94 174 ALA A C 1
ATOM 1350 O O . ALA A 1 174 ? 7.938 -14.761 -9.575 1.00 88.94 174 ALA A O 1
ATOM 1351 N N . GLY A 1 175 ? 9.329 -14.177 -7.921 1.00 89.19 175 GLY A N 1
ATOM 1352 C CA . GLY A 1 175 ? 10.406 -13.640 -8.747 1.00 89.19 175 GLY A CA 1
ATOM 1353 C C . GLY A 1 175 ? 10.124 -12.285 -9.389 1.00 89.19 175 GLY A C 1
ATOM 1354 O O . GLY A 1 175 ? 10.945 -11.803 -10.173 1.00 89.19 175 GLY A O 1
ATOM 1355 N N . ILE A 1 176 ? 9.020 -11.622 -9.051 1.00 89.38 176 ILE A N 1
ATOM 1356 C CA . ILE A 1 176 ? 8.655 -10.321 -9.622 1.00 89.38 176 ILE A CA 1
ATOM 1357 C C . ILE A 1 176 ? 9.729 -9.283 -9.304 1.00 89.38 176 ILE A C 1
ATOM 1359 O O . ILE A 1 176 ? 10.084 -8.490 -10.179 1.00 89.38 176 ILE A O 1
ATOM 1363 N N . HIS A 1 177 ? 10.293 -9.304 -8.092 1.00 89.38 177 HIS A N 1
ATOM 1364 C CA . HIS A 1 177 ? 11.376 -8.393 -7.728 1.00 89.38 177 HIS A CA 1
ATOM 1365 C C . HIS A 1 177 ? 12.625 -8.614 -8.605 1.00 89.38 177 HIS A C 1
ATOM 1367 O O . HIS A 1 177 ? 13.250 -7.649 -9.051 1.00 89.38 177 HIS A O 1
ATOM 1373 N N . ARG A 1 178 ? 12.963 -9.875 -8.930 1.00 90.31 178 ARG A N 1
ATOM 1374 C CA . ARG A 1 178 ? 14.064 -10.217 -9.856 1.00 90.31 178 ARG A CA 1
ATOM 1375 C C . ARG A 1 178 ? 13.770 -9.725 -11.273 1.00 90.31 178 ARG A C 1
ATOM 1377 O O . ARG A 1 178 ? 14.622 -9.088 -11.884 1.00 90.31 178 ARG A O 1
ATOM 1384 N N . MET A 1 179 ? 12.548 -9.926 -11.764 1.00 90.06 179 MET A N 1
ATOM 1385 C CA . MET A 1 179 ? 12.139 -9.390 -13.066 1.00 90.06 179 MET A CA 1
ATOM 1386 C C . MET A 1 179 ? 12.190 -7.861 -13.094 1.00 90.06 179 MET A C 1
ATOM 1388 O O . MET A 1 179 ? 12.689 -7.276 -14.051 1.00 90.06 179 MET A O 1
ATOM 1392 N N . CYS A 1 180 ? 11.730 -7.190 -12.038 1.00 92.06 180 CYS A N 1
ATOM 1393 C CA . CYS A 1 180 ? 11.806 -5.735 -11.924 1.00 92.06 180 CYS A CA 1
ATOM 1394 C C . CYS A 1 180 ? 13.254 -5.234 -11.949 1.00 92.06 180 CYS A C 1
ATOM 1396 O O . CYS A 1 180 ? 13.518 -4.204 -12.581 1.00 92.06 180 CYS A O 1
ATOM 1398 N N . PHE A 1 181 ? 14.181 -5.956 -11.308 1.00 91.94 181 PHE A N 1
ATOM 1399 C CA . PHE A 1 181 ? 15.606 -5.630 -11.299 1.00 91.94 181 PHE A CA 1
ATOM 1400 C C . PHE A 1 181 ? 16.172 -5.539 -12.722 1.00 91.94 181 PHE A C 1
ATOM 1402 O O . PHE A 1 181 ? 16.800 -4.534 -13.045 1.00 91.94 181 PHE A O 1
ATOM 1409 N N . ASP A 1 182 ? 15.876 -6.503 -13.595 1.00 91.06 182 ASP A N 1
ATOM 1410 C CA . ASP A 1 182 ? 16.428 -6.544 -14.959 1.00 91.06 182 ASP A CA 1
ATOM 1411 C C . ASP A 1 182 ? 15.591 -5.802 -16.008 1.00 91.06 182 ASP A C 1
ATOM 1413 O O . ASP A 1 182 ? 16.145 -5.216 -16.936 1.00 91.06 182 ASP A O 1
ATOM 1417 N N . CYS A 1 183 ? 14.263 -5.810 -15.877 1.00 91.75 183 CYS A N 1
ATOM 1418 C CA . CYS A 1 183 ? 13.357 -5.310 -16.907 1.00 91.75 183 CYS A CA 1
ATOM 1419 C C . CYS A 1 183 ? 13.479 -3.794 -17.100 1.00 91.75 183 CYS A C 1
ATOM 1421 O O . CYS A 1 183 ? 13.711 -3.329 -18.212 1.00 91.75 183 CYS A O 1
ATOM 1423 N N . MET A 1 184 ? 13.308 -3.006 -16.035 1.00 92.75 184 MET A N 1
ATOM 1424 C CA . MET A 1 184 ? 13.383 -1.531 -16.054 1.00 92.75 184 MET A CA 1
ATOM 1425 C C . MET A 1 184 ? 12.465 -0.798 -17.061 1.00 92.75 184 MET A C 1
ATOM 1427 O O . MET A 1 184 ? 12.470 0.431 -17.068 1.00 92.75 184 MET A O 1
ATOM 1431 N N . LYS A 1 185 ? 11.617 -1.498 -17.836 1.00 91.94 185 LYS A N 1
ATOM 1432 C CA . LYS A 1 185 ? 10.769 -0.926 -18.904 1.00 91.94 185 LYS A CA 1
ATOM 1433 C C . LYS A 1 185 ? 9.974 0.287 -18.428 1.00 91.94 185 LYS A C 1
ATOM 1435 O O . LYS A 1 185 ? 10.000 1.333 -19.063 1.00 91.94 185 LYS A O 1
ATOM 1440 N N . CYS A 1 186 ? 9.338 0.191 -17.260 1.00 92.00 186 CYS A N 1
ATOM 1441 C CA . CYS A 1 186 ? 8.560 1.291 -16.688 1.00 92.00 186 CYS A CA 1
ATOM 1442 C C . CYS A 1 186 ? 9.385 2.567 -16.429 1.00 92.00 186 CYS A C 1
ATOM 1444 O O . CYS A 1 186 ? 8.835 3.656 -16.536 1.00 92.00 186 CYS A O 1
ATOM 1446 N N . ALA A 1 187 ? 10.676 2.452 -16.097 1.00 92.75 187 ALA A N 1
ATOM 1447 C CA . ALA A 1 187 ? 11.567 3.589 -15.851 1.00 92.75 187 ALA A CA 1
ATOM 1448 C C . ALA A 1 187 ? 12.122 4.204 -17.148 1.00 92.75 187 ALA A C 1
ATOM 1450 O O . ALA A 1 187 ? 12.373 5.410 -17.208 1.00 92.75 187 ALA A O 1
ATOM 1451 N N . GLU A 1 188 ? 12.285 3.386 -18.189 1.00 92.56 188 GLU A N 1
ATOM 1452 C CA . GLU A 1 188 ? 12.711 3.820 -19.525 1.00 92.56 188 GLU A CA 1
ATOM 1453 C C . GLU A 1 188 ? 11.621 4.627 -20.225 1.00 92.56 188 GLU A C 1
ATOM 1455 O O . GLU A 1 188 ? 11.901 5.677 -20.793 1.00 92.56 188 GLU A O 1
ATOM 1460 N N . VAL A 1 189 ? 10.370 4.165 -20.138 1.00 89.50 189 VAL A N 1
ATOM 1461 C CA . VAL A 1 189 ? 9.238 4.783 -20.844 1.00 89.50 189 VAL A CA 1
ATOM 1462 C C . VAL A 1 189 ? 8.528 5.869 -20.034 1.00 89.50 189 VAL A C 1
ATOM 1464 O O . VAL A 1 189 ? 7.547 6.430 -20.515 1.00 89.50 189 VAL A O 1
ATOM 1467 N N . CYS A 1 190 ? 8.958 6.142 -18.795 1.00 89.69 190 CYS A N 1
ATOM 1468 C CA . CYS A 1 190 ? 8.318 7.123 -17.919 1.00 89.69 190 CYS A CA 1
ATOM 1469 C C . CYS A 1 190 ? 8.523 8.546 -18.466 1.00 89.69 190 CYS A C 1
ATOM 1471 O O . CYS A 1 190 ? 9.641 9.054 -18.372 1.00 89.69 190 CYS A O 1
ATOM 1473 N N . PRO A 1 191 ? 7.474 9.240 -18.951 1.00 88.00 191 PRO A N 1
ATOM 1474 C CA . PRO A 1 191 ? 7.648 10.572 -19.534 1.00 88.00 191 PRO A CA 1
ATOM 1475 C C . PRO A 1 191 ? 8.074 11.625 -18.506 1.00 88.00 191 PRO A C 1
ATOM 1477 O O . PRO A 1 191 ? 8.688 12.622 -18.864 1.00 88.00 191 PRO A O 1
ATOM 1480 N N . GLY A 1 192 ? 7.742 11.405 -17.230 1.00 86.50 192 GLY A N 1
ATOM 1481 C CA . GLY A 1 192 ? 8.135 12.282 -16.129 1.00 86.50 192 GLY A CA 1
ATOM 1482 C C . GLY A 1 192 ? 9.494 11.952 -15.516 1.00 86.50 192 GLY A C 1
ATOM 1483 O O . GLY A 1 192 ? 9.919 12.661 -14.620 1.00 86.50 192 GLY A O 1
ATOM 1484 N N . GLY A 1 193 ? 10.165 10.862 -15.914 1.00 88.62 193 GLY A N 1
ATOM 1485 C CA . GLY A 1 193 ? 11.416 10.452 -15.258 1.00 88.62 193 GLY A CA 1
ATOM 1486 C C . GLY A 1 193 ? 11.257 10.084 -13.773 1.00 88.62 193 GLY A C 1
ATOM 1487 O O . GLY A 1 193 ? 12.224 10.064 -13.020 1.00 88.62 193 GLY A O 1
ATOM 1488 N N . ALA A 1 194 ? 10.035 9.769 -13.339 1.00 86.81 194 ALA A N 1
ATOM 1489 C CA . ALA A 1 194 ? 9.677 9.631 -11.929 1.00 86.81 194 ALA A CA 1
ATOM 1490 C C . ALA A 1 194 ? 10.187 8.344 -11.259 1.00 86.81 194 ALA A C 1
ATOM 1492 O O . ALA A 1 194 ? 10.140 8.233 -10.037 1.00 86.81 194 ALA A O 1
ATOM 1493 N N . ILE A 1 195 ? 10.619 7.345 -12.035 1.00 90.31 195 ILE A N 1
ATOM 1494 C CA . ILE A 1 195 ? 10.886 5.986 -11.546 1.00 90.31 195 ILE A CA 1
ATOM 1495 C C . ILE A 1 195 ? 12.382 5.690 -11.612 1.00 90.31 195 ILE A C 1
ATOM 1497 O O . ILE A 1 195 ? 12.971 5.713 -12.689 1.00 90.31 195 ILE A O 1
ATOM 1501 N N . SER A 1 196 ? 12.968 5.312 -10.474 1.00 90.56 196 SER A N 1
ATOM 1502 C CA . SER A 1 196 ? 14.358 4.857 -10.345 1.00 90.56 196 SER A CA 1
ATOM 1503 C C . SER A 1 196 ? 15.405 5.878 -10.816 1.00 90.56 196 SER A C 1
ATOM 1505 O O . SER A 1 196 ? 16.425 5.475 -11.351 1.00 90.56 196 SER A O 1
ATOM 1507 N N . ARG A 1 197 ? 15.186 7.188 -10.638 1.00 87.56 197 ARG A N 1
ATOM 1508 C CA . ARG A 1 197 ? 16.160 8.234 -11.029 1.00 87.56 197 ARG A CA 1
ATOM 1509 C C . ARG A 1 197 ? 16.640 9.145 -9.895 1.00 87.56 197 ARG A C 1
ATOM 1511 O O . ARG A 1 197 ? 17.215 10.188 -10.156 1.00 87.56 197 ARG A O 1
ATOM 1518 N N . MET A 1 198 ? 16.385 8.775 -8.638 1.00 80.31 198 MET A N 1
ATOM 1519 C CA . MET A 1 198 ? 16.879 9.486 -7.442 1.00 80.31 198 MET A CA 1
ATOM 1520 C C . MET A 1 198 ? 16.676 11.014 -7.480 1.00 80.31 198 MET A C 1
ATOM 1522 O O . MET A 1 198 ? 17.561 11.779 -7.121 1.00 80.31 198 MET A O 1
ATOM 1526 N N . GLY A 1 199 ? 15.501 11.465 -7.923 1.00 75.31 199 GLY A N 1
ATOM 1527 C CA . GLY A 1 199 ? 15.161 12.892 -7.980 1.00 75.31 199 GLY A CA 1
ATOM 1528 C C . GLY A 1 199 ? 15.754 13.656 -9.168 1.00 75.31 199 GLY A C 1
ATOM 1529 O O . GLY A 1 199 ? 15.595 14.869 -9.233 1.00 75.31 199 GLY A O 1
ATOM 1530 N N . GLU A 1 200 ? 16.386 12.970 -10.124 1.00 82.38 200 GLU A N 1
ATOM 1531 C CA . GLU A 1 200 ? 16.874 13.550 -11.376 1.00 82.38 200 GLU A CA 1
ATOM 1532 C C . GLU A 1 200 ? 16.049 13.020 -12.565 1.00 82.38 200 GLU A C 1
ATOM 1534 O O . GLU A 1 200 ? 16.418 12.011 -13.164 1.00 82.38 200 GLU A O 1
ATOM 1539 N N . PRO A 1 201 ? 14.941 13.671 -12.972 1.00 82.62 201 PRO A N 1
ATOM 1540 C CA . PRO A 1 201 ? 14.059 13.165 -14.033 1.00 82.62 201 PRO A CA 1
ATOM 1541 C C . PRO A 1 201 ? 14.764 12.792 -15.349 1.00 82.62 201 PRO A C 1
ATOM 1543 O O . PRO A 1 201 ? 14.387 11.827 -16.012 1.00 82.62 201 PRO A O 1
ATOM 1546 N N . ASN A 1 202 ? 15.826 13.521 -15.701 1.00 87.00 202 ASN A N 1
ATOM 1547 C CA . ASN A 1 202 ? 16.636 13.277 -16.899 1.00 87.00 202 ASN A CA 1
ATOM 1548 C C . ASN A 1 202 ? 17.938 12.499 -16.613 1.00 87.00 202 ASN A C 1
ATOM 1550 O O . ASN A 1 202 ? 18.702 12.231 -17.538 1.00 87.00 202 ASN A O 1
ATOM 1554 N N . GLY A 1 203 ? 18.201 12.154 -15.350 1.00 87.56 203 GLY A N 1
ATOM 1555 C CA . GLY A 1 203 ? 19.384 11.418 -14.902 1.00 87.56 203 GLY A CA 1
ATOM 1556 C C . GLY A 1 203 ? 19.309 9.920 -15.219 1.00 87.56 203 GLY A C 1
ATOM 1557 O O . GLY A 1 203 ? 18.284 9.441 -15.702 1.00 87.56 203 GLY A O 1
ATOM 1558 N N . PRO A 1 204 ? 20.378 9.143 -14.991 1.00 92.12 204 PRO A N 1
ATOM 1559 C CA . PRO A 1 204 ? 20.399 7.715 -15.303 1.00 92.12 204 PRO A CA 1
ATOM 1560 C C . PRO A 1 204 ? 19.393 6.912 -14.462 1.00 92.12 204 PRO A C 1
ATOM 1562 O O . PRO A 1 204 ? 19.074 7.260 -13.326 1.00 92.12 204 PRO A O 1
ATOM 1565 N N . ILE A 1 205 ? 18.922 5.786 -15.010 1.00 92.81 205 ILE A N 1
ATOM 1566 C CA . ILE A 1 205 ? 18.110 4.828 -14.249 1.00 92.81 205 ILE A CA 1
ATOM 1567 C C . ILE A 1 205 ? 19.026 4.075 -13.277 1.00 92.81 205 ILE A C 1
ATOM 1569 O O . ILE A 1 205 ? 19.948 3.371 -13.685 1.00 92.81 205 ILE A O 1
ATOM 1573 N N . VAL A 1 206 ? 18.735 4.189 -11.987 1.00 91.56 206 VAL A N 1
ATOM 1574 C CA . VAL A 1 206 ? 19.380 3.461 -10.898 1.00 91.56 206 VAL A CA 1
ATOM 1575 C C . VAL A 1 206 ? 18.765 2.068 -10.786 1.00 91.56 206 VAL A C 1
ATOM 1577 O O . VAL A 1 206 ? 17.575 1.891 -10.504 1.00 91.56 206 VAL A O 1
ATOM 1580 N N . LYS A 1 207 ? 19.587 1.047 -11.044 1.00 91.88 207 LYS A N 1
ATOM 1581 C CA . LYS A 1 207 ? 19.127 -0.344 -11.080 1.00 91.88 207 LYS A CA 1
ATOM 1582 C C . LYS A 1 207 ? 18.773 -0.867 -9.691 1.00 91.88 207 LYS A C 1
ATOM 1584 O O . LYS A 1 207 ? 17.749 -1.542 -9.565 1.00 91.88 207 LYS A O 1
ATOM 1589 N N . ASP A 1 208 ? 19.588 -0.556 -8.688 1.00 91.38 208 ASP A N 1
ATOM 1590 C CA . ASP A 1 208 ? 19.450 -1.058 -7.323 1.00 91.38 208 ASP A CA 1
ATOM 1591 C C . ASP A 1 208 ? 18.348 -0.339 -6.532 1.00 91.38 208 ASP A C 1
ATOM 1593 O O . ASP A 1 208 ? 18.181 0.876 -6.660 1.00 91.38 208 ASP A O 1
ATOM 1597 N N . PRO A 1 209 ? 17.586 -1.064 -5.694 1.00 88.88 209 PRO A N 1
ATOM 1598 C CA . PRO A 1 209 ? 16.705 -0.432 -4.728 1.00 88.88 209 PRO A CA 1
ATOM 1599 C C . PRO A 1 209 ? 17.531 0.219 -3.610 1.00 88.88 209 PRO A C 1
ATOM 1601 O O . PRO A 1 209 ? 18.663 -0.183 -3.325 1.00 88.88 209 PRO A O 1
ATOM 1604 N N . THR A 1 210 ? 16.940 1.192 -2.932 1.00 81.00 210 THR A N 1
ATOM 1605 C CA . THR A 1 210 ? 17.591 2.044 -1.937 1.00 81.00 210 THR A CA 1
ATOM 1606 C C . THR A 1 210 ? 16.804 2.047 -0.625 1.00 81.00 210 THR A C 1
ATOM 1608 O O . THR A 1 210 ? 15.595 1.815 -0.613 1.00 81.00 210 THR A O 1
ATOM 1611 N N . TRP A 1 211 ? 17.513 2.248 0.486 1.00 79.00 211 TRP A N 1
ATOM 1612 C CA . TRP A 1 211 ? 16.914 2.605 1.780 1.00 79.00 211 TRP A CA 1
ATOM 1613 C C . TRP A 1 211 ? 16.720 4.115 1.904 1.00 79.00 211 TRP A C 1
ATOM 1615 O O . TRP A 1 211 ? 15.827 4.575 2.612 1.00 79.00 211 TRP A O 1
ATOM 1625 N N . ASP A 1 212 ? 17.557 4.866 1.191 1.00 71.06 212 ASP A N 1
ATOM 1626 C CA . ASP A 1 212 ? 17.494 6.309 1.105 1.00 71.06 212 ASP A CA 1
ATOM 1627 C C . ASP A 1 212 ? 16.455 6.667 0.058 1.00 71.06 212 ASP A C 1
ATOM 1629 O O . ASP A 1 212 ? 16.673 6.530 -1.149 1.00 71.06 212 ASP A O 1
ATOM 1633 N N . ALA A 1 213 ? 15.301 7.104 0.530 1.00 67.25 213 ALA A N 1
ATOM 1634 C CA . ALA A 1 213 ? 14.390 7.859 -0.294 1.00 67.25 213 ALA A CA 1
ATOM 1635 C C . ALA A 1 213 ? 14.831 9.331 -0.286 1.00 67.25 213 ALA A C 1
ATOM 1637 O O . ALA A 1 213 ? 15.464 9.778 0.654 1.00 67.25 213 ALA A O 1
ATOM 1638 N N . LEU A 1 214 ? 14.535 10.085 -1.334 1.00 63.31 214 LEU A N 1
ATOM 1639 C CA . LEU A 1 214 ? 14.656 11.541 -1.372 1.00 63.31 214 LEU A CA 1
ATOM 1640 C C . LEU A 1 214 ? 13.261 12.182 -1.211 1.00 63.31 214 LEU A C 1
ATOM 1642 O O . LEU A 1 214 ? 12.241 11.495 -1.151 1.00 63.31 214 LEU A O 1
ATOM 1646 N N . GLY A 1 215 ? 13.173 13.507 -1.147 1.00 64.31 215 GLY A N 1
ATOM 1647 C CA . GLY A 1 215 ? 11.886 14.202 -1.237 1.00 64.31 215 GLY A CA 1
ATOM 1648 C C . GLY A 1 215 ? 10.958 14.114 -0.014 1.00 64.31 215 GLY A C 1
ATOM 1649 O O . GLY A 1 215 ? 11.222 13.405 0.957 1.00 64.31 215 GLY A O 1
ATOM 1650 N N . PRO A 1 216 ? 9.830 14.841 -0.050 1.00 60.59 216 PRO A N 1
ATOM 1651 C CA . PRO A 1 216 ? 8.925 14.942 1.091 1.00 60.59 216 PRO A CA 1
ATOM 1652 C C . PRO A 1 216 ? 7.929 13.778 1.233 1.00 60.59 216 PRO A C 1
ATOM 1654 O O . PRO A 1 216 ? 7.137 13.747 2.170 1.00 60.59 216 PRO A O 1
ATOM 1657 N N . TRP A 1 217 ? 7.948 12.822 0.307 1.00 68.25 217 TRP A N 1
ATOM 1658 C CA . TRP A 1 217 ? 6.868 11.843 0.134 1.00 68.25 217 TRP A CA 1
ATOM 1659 C C . TRP A 1 217 ? 7.148 10.478 0.754 1.00 68.25 217 TRP A C 1
ATOM 1661 O O . TRP A 1 217 ? 6.245 9.654 0.853 1.00 68.25 217 TRP A O 1
ATOM 1671 N N . ASN A 1 218 ? 8.395 10.232 1.141 1.00 69.56 218 ASN A N 1
ATOM 1672 C CA . ASN A 1 218 ? 8.848 8.957 1.672 1.00 69.56 218 ASN A CA 1
ATOM 1673 C C . ASN A 1 218 ? 9.375 9.150 3.095 1.00 69.56 218 ASN A C 1
ATOM 1675 O O . ASN A 1 218 ? 9.804 10.245 3.457 1.00 69.56 218 ASN A O 1
ATOM 1679 N N . ARG A 1 219 ? 9.381 8.079 3.894 1.00 71.62 219 ARG A N 1
ATOM 1680 C CA . ARG A 1 219 ? 10.093 8.057 5.179 1.00 71.62 219 ARG A CA 1
ATOM 1681 C C . ARG A 1 219 ? 11.592 7.975 4.925 1.00 71.62 219 ARG A C 1
ATOM 1683 O O . ARG A 1 219 ? 12.040 7.032 4.275 1.00 71.62 219 ARG A O 1
ATOM 1690 N N . TRP A 1 220 ? 12.352 8.935 5.437 1.00 71.25 220 TRP A N 1
ATOM 1691 C CA . TRP A 1 220 ? 13.813 8.895 5.430 1.00 71.25 220 TRP A CA 1
ATOM 1692 C C . TRP A 1 220 ? 14.404 9.887 6.434 1.00 71.25 220 TRP A C 1
ATOM 1694 O O . TRP A 1 220 ? 13.805 10.909 6.769 1.00 71.25 220 TRP A O 1
ATOM 1704 N N . SER A 1 221 ? 15.610 9.584 6.909 1.00 74.94 221 SER A N 1
ATOM 1705 C CA . SER A 1 221 ? 16.299 10.363 7.943 1.00 74.94 221 SER A CA 1
ATOM 1706 C C . SER A 1 221 ? 16.940 11.654 7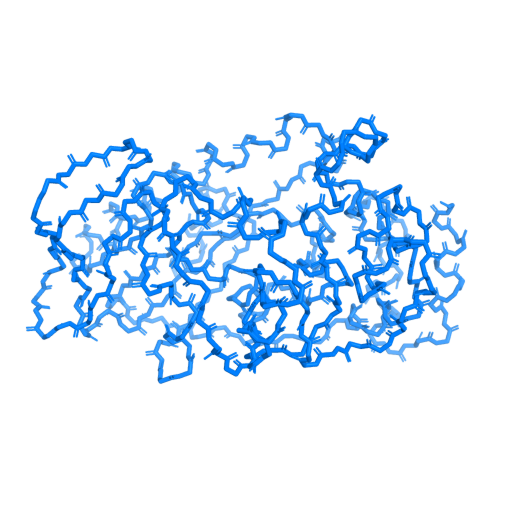.426 1.00 74.94 221 SER A C 1
ATOM 1708 O O . SER A 1 221 ? 17.544 12.385 8.203 1.00 74.94 221 SER A O 1
ATOM 1710 N N . GLY A 1 222 ? 16.886 11.903 6.116 1.00 74.31 222 GLY A N 1
ATOM 1711 C CA . GLY A 1 222 ? 17.463 13.086 5.476 1.00 74.31 222 GLY A CA 1
ATOM 1712 C C . GLY A 1 222 ? 16.436 14.156 5.106 1.00 74.31 222 GLY A C 1
ATOM 1713 O O . GLY A 1 222 ? 16.792 15.096 4.392 1.00 74.31 222 GLY A O 1
ATOM 1714 N N . ARG A 1 223 ? 15.183 14.037 5.567 1.00 75.88 223 ARG A N 1
ATOM 1715 C CA . ARG A 1 223 ? 14.076 14.923 5.187 1.00 75.88 223 ARG A CA 1
ATOM 1716 C C . ARG A 1 223 ? 14.369 16.378 5.539 1.00 75.88 223 ARG A C 1
ATOM 1718 O O . ARG A 1 223 ? 14.270 17.233 4.664 1.00 75.88 223 ARG A O 1
ATOM 1725 N N . SER A 1 224 ? 14.798 16.665 6.765 1.00 76.50 224 SER A N 1
ATOM 1726 C CA . SER A 1 224 ? 15.110 18.035 7.193 1.00 76.50 224 SER A CA 1
ATOM 1727 C C . SER A 1 224 ? 16.242 18.653 6.365 1.00 76.50 224 SER A C 1
ATOM 1729 O O . SER A 1 224 ? 16.175 19.819 5.975 1.00 76.50 224 SER A O 1
ATOM 1731 N N . ALA A 1 225 ? 17.283 17.870 6.060 1.00 77.69 225 ALA A N 1
ATOM 1732 C CA . ALA A 1 225 ? 18.414 18.323 5.249 1.00 77.69 225 ALA A CA 1
ATOM 1733 C C . ALA A 1 225 ? 18.021 18.565 3.782 1.00 77.69 225 ALA A C 1
ATOM 1735 O O . ALA A 1 225 ? 18.555 19.469 3.138 1.00 77.69 225 ALA A O 1
ATOM 1736 N N . PHE A 1 226 ? 17.091 17.769 3.257 1.00 75.44 226 PHE A N 1
ATOM 1737 C CA . PHE A 1 226 ? 16.513 17.958 1.934 1.00 75.44 226 PHE A CA 1
ATOM 1738 C C . PHE A 1 226 ? 15.637 19.202 1.868 1.00 75.44 226 PHE A C 1
ATOM 1740 O O . PHE A 1 226 ? 15.865 20.043 1.007 1.00 75.44 226 PHE A O 1
ATOM 1747 N N . ASP A 1 227 ? 14.699 19.365 2.801 1.00 74.12 227 ASP A N 1
ATOM 1748 C CA . ASP A 1 227 ? 13.804 20.525 2.847 1.00 74.12 227 ASP A CA 1
ATOM 1749 C C . ASP A 1 227 ? 14.601 21.837 2.967 1.00 74.12 227 ASP A C 1
ATOM 1751 O O . ASP A 1 227 ? 14.264 22.830 2.325 1.00 74.12 227 ASP A O 1
ATOM 1755 N N . ALA A 1 228 ? 15.712 21.832 3.715 1.00 77.62 228 ALA A N 1
ATOM 1756 C CA . ALA A 1 228 ? 16.621 22.976 3.813 1.00 77.62 228 ALA A CA 1
ATOM 1757 C C . ALA A 1 228 ? 17.313 23.328 2.481 1.00 77.62 228 ALA A C 1
ATOM 1759 O O . ALA A 1 228 ? 17.581 24.502 2.221 1.00 77.62 228 ALA A O 1
ATOM 1760 N N . LYS A 1 229 ? 17.611 22.328 1.640 1.00 74.88 229 LYS A N 1
ATOM 1761 C CA . LYS A 1 229 ? 18.193 22.516 0.299 1.00 74.88 229 LYS A CA 1
ATOM 1762 C C . LYS A 1 229 ? 17.144 22.828 -0.770 1.00 74.88 229 LYS A C 1
ATOM 1764 O O . LYS A 1 229 ? 17.503 23.410 -1.789 1.00 74.88 229 LYS A O 1
ATOM 1769 N N . HIS A 1 230 ? 15.886 22.463 -0.521 1.00 69.38 230 HIS A N 1
ATOM 1770 C CA . HIS A 1 230 ? 14.764 22.576 -1.450 1.00 69.38 230 HIS A CA 1
ATOM 1771 C C . HIS A 1 230 ? 13.581 23.373 -0.864 1.00 69.38 230 HIS A C 1
ATOM 1773 O O . HIS A 1 230 ? 12.457 22.857 -0.778 1.00 69.38 230 HIS A O 1
ATOM 1779 N N . PRO A 1 231 ? 13.779 24.643 -0.456 1.00 68.75 231 PRO A N 1
ATOM 1780 C CA . PRO A 1 231 ? 12.716 25.463 0.133 1.00 68.75 231 PRO A CA 1
ATOM 1781 C C . PRO A 1 231 ? 11.524 25.693 -0.817 1.00 68.75 231 PRO A C 1
ATOM 1783 O O . PRO A 1 231 ? 10.422 26.021 -0.373 1.00 68.75 231 PRO A O 1
ATOM 1786 N N . GLU A 1 232 ? 11.714 25.515 -2.125 1.00 63.00 232 GLU A N 1
ATOM 1787 C CA . GLU A 1 232 ? 10.672 25.536 -3.150 1.00 63.00 232 GLU A CA 1
ATOM 1788 C C . GLU A 1 232 ? 9.705 24.348 -3.058 1.00 63.00 232 GLU A C 1
ATOM 1790 O O . GLU A 1 232 ? 8.514 24.513 -3.333 1.00 63.00 232 GLU A O 1
ATOM 1795 N N . LEU A 1 233 ? 10.187 23.175 -2.631 1.00 56.84 233 LEU A N 1
ATOM 1796 C CA . LEU A 1 233 ? 9.383 21.955 -2.503 1.00 56.84 233 LEU A CA 1
ATOM 1797 C C . LEU A 1 233 ? 8.565 21.936 -1.206 1.00 56.84 233 LEU A C 1
ATOM 1799 O O . LEU A 1 233 ? 7.481 21.354 -1.177 1.00 56.84 233 LEU A O 1
ATOM 1803 N N . GLY A 1 234 ? 8.993 22.682 -0.182 1.00 52.25 234 GLY A N 1
ATOM 1804 C CA . GLY A 1 234 ? 8.220 22.940 1.041 1.00 52.25 234 GLY A CA 1
ATOM 1805 C C . GLY A 1 234 ? 6.928 23.753 0.835 1.00 52.25 234 GLY A C 1
ATOM 1806 O O . GLY A 1 234 ? 6.246 24.064 1.809 1.00 52.25 234 GLY A O 1
ATOM 1807 N N . LYS A 1 235 ? 6.596 24.128 -0.415 1.00 47.94 235 LYS A N 1
ATOM 1808 C CA . LYS A 1 235 ? 5.315 24.739 -0.825 1.00 47.94 235 LYS A CA 1
ATOM 1809 C C . LYS A 1 235 ? 4.293 23.740 -1.392 1.00 47.94 235 LYS A C 1
ATOM 1811 O O . LYS A 1 235 ? 3.136 24.113 -1.597 1.00 47.94 235 LYS A O 1
ATOM 1816 N N . ILE A 1 236 ? 4.702 22.495 -1.655 1.00 49.91 236 ILE A N 1
ATOM 1817 C CA . ILE A 1 236 ? 3.845 21.443 -2.230 1.00 49.91 236 ILE A CA 1
ATOM 1818 C C . ILE A 1 236 ? 3.085 20.667 -1.122 1.00 49.91 236 ILE A C 1
ATOM 1820 O O . ILE A 1 236 ? 2.044 20.072 -1.391 1.00 49.91 236 ILE A O 1
ATOM 1824 N N . ASP A 1 237 ? 3.524 20.758 0.139 1.00 50.47 237 ASP A N 1
ATOM 1825 C CA . ASP A 1 237 ? 3.003 20.027 1.319 1.00 50.47 237 ASP A CA 1
ATOM 1826 C C . ASP A 1 237 ? 1.880 20.789 2.090 1.00 50.47 237 ASP A C 1
ATOM 1828 O O . ASP A 1 237 ? 1.415 20.416 3.167 1.00 50.47 237 ASP A O 1
ATOM 1832 N N . ASN A 1 238 ? 1.412 21.925 1.563 1.00 44.66 238 ASN A N 1
ATOM 1833 C CA . ASN A 1 238 ? 0.887 22.998 2.424 1.00 44.66 238 ASN A CA 1
ATOM 1834 C C . ASN A 1 238 ? -0.632 23.037 2.554 1.00 44.66 238 ASN A C 1
ATOM 1836 O O . ASN A 1 238 ? -1.138 23.904 3.263 1.00 44.66 238 ASN A O 1
ATOM 1840 N N . LYS A 1 239 ? -1.392 22.145 1.903 1.00 47.69 239 LYS A N 1
ATOM 1841 C CA . LYS A 1 239 ? -2.855 22.169 2.094 1.00 47.69 239 LYS A CA 1
ATOM 1842 C C . LYS A 1 239 ? -3.253 21.862 3.541 1.00 47.69 239 LYS A C 1
ATOM 1844 O O . LYS A 1 239 ? -4.282 22.358 3.983 1.00 47.69 239 LYS A O 1
ATOM 1849 N N . ASN A 1 240 ? -2.417 21.116 4.267 1.00 50.88 240 ASN A N 1
ATOM 1850 C CA . ASN A 1 240 ? -2.700 20.672 5.631 1.00 50.88 240 ASN A CA 1
ATOM 1851 C C . ASN A 1 240 ? -1.655 21.126 6.673 1.00 50.88 240 ASN A C 1
ATOM 1853 O O . ASN A 1 240 ? -1.827 20.844 7.853 1.00 50.88 240 ASN A O 1
ATOM 1857 N N . GLY A 1 241 ? -0.596 21.844 6.268 1.00 53.34 241 GLY A N 1
ATOM 1858 C CA . GLY A 1 241 ? 0.390 22.415 7.198 1.00 53.34 241 GLY A CA 1
ATOM 1859 C C . GLY A 1 241 ? 1.263 21.391 7.935 1.00 53.34 241 GLY A C 1
ATOM 1860 O O . GLY A 1 241 ? 1.764 21.696 9.019 1.00 53.34 241 GLY A O 1
ATOM 1861 N N . TYR A 1 242 ? 1.442 20.188 7.381 1.00 56.06 242 TYR A N 1
ATOM 1862 C CA . TYR A 1 242 ? 2.301 19.177 7.992 1.00 56.06 242 TYR A CA 1
ATOM 1863 C C . TYR A 1 242 ? 3.776 19.553 7.841 1.00 56.06 242 TYR A C 1
ATOM 1865 O O . TYR A 1 242 ? 4.207 20.077 6.816 1.00 56.06 242 TYR A O 1
ATOM 1873 N N . LYS A 1 243 ? 4.554 19.297 8.895 1.00 59.75 243 LYS A N 1
ATOM 1874 C CA . LYS A 1 243 ? 6.013 19.367 8.839 1.00 59.75 243 LYS A CA 1
ATOM 1875 C C . LYS A 1 243 ? 6.541 17.978 8.518 1.00 59.75 243 LYS A C 1
ATOM 1877 O O . LYS A 1 243 ? 6.132 17.016 9.166 1.00 59.75 243 LYS A O 1
ATOM 1882 N N . GLY A 1 244 ? 7.461 17.894 7.561 1.00 62.19 244 GLY A N 1
ATOM 1883 C CA . GLY A 1 244 ? 8.259 16.691 7.366 1.00 62.19 244 GLY A CA 1
ATOM 1884 C C . GLY A 1 244 ? 8.965 16.311 8.664 1.00 62.19 244 GLY A C 1
ATOM 1885 O O . GLY A 1 244 ? 9.491 17.177 9.364 1.00 62.19 244 GLY A O 1
ATOM 1886 N N . VAL A 1 245 ? 8.947 15.025 8.991 1.00 68.75 245 VAL A N 1
ATOM 1887 C CA . VAL A 1 245 ? 9.677 14.456 10.125 1.00 68.75 245 VAL A CA 1
ATOM 1888 C C . VAL A 1 245 ? 10.795 13.567 9.593 1.00 68.75 245 VAL A C 1
ATOM 1890 O O . VAL A 1 245 ? 10.598 12.844 8.615 1.00 68.75 245 VAL A O 1
ATOM 1893 N N . ASP A 1 246 ? 11.971 13.640 10.217 1.00 74.69 246 ASP A N 1
ATOM 1894 C CA . ASP A 1 246 ? 13.051 12.694 9.943 1.00 74.69 246 ASP A CA 1
ATOM 1895 C C . ASP A 1 246 ? 12.670 11.346 10.555 1.00 74.69 246 ASP A C 1
ATOM 1897 O O . ASP A 1 246 ? 12.661 11.175 11.775 1.00 74.69 246 ASP A O 1
ATOM 1901 N N . GLU A 1 247 ? 12.346 10.384 9.699 1.00 73.31 247 GLU A N 1
ATOM 1902 C CA . GLU A 1 247 ? 11.983 9.030 10.109 1.00 73.31 247 GLU A CA 1
ATOM 1903 C C . GLU A 1 247 ? 12.903 8.031 9.412 1.00 73.31 247 GLU A C 1
ATOM 1905 O O . GLU A 1 247 ? 13.099 8.136 8.203 1.00 73.31 247 GLU A O 1
ATOM 1910 N N . PRO A 1 248 ? 13.484 7.047 10.118 1.00 71.56 248 PRO A N 1
ATOM 1911 C CA . PRO A 1 248 ? 14.328 6.057 9.468 1.00 71.56 248 PRO A CA 1
ATOM 1912 C C . PRO A 1 248 ? 13.550 5.341 8.359 1.00 71.56 248 PRO A C 1
ATOM 1914 O O . PRO A 1 248 ? 12.388 4.965 8.543 1.00 71.56 248 PRO A O 1
ATOM 1917 N N . GLY A 1 249 ? 14.208 5.154 7.211 1.00 69.44 249 GLY A N 1
ATOM 1918 C CA . GLY A 1 249 ? 13.651 4.397 6.097 1.00 69.44 249 GLY A CA 1
ATOM 1919 C C . GLY A 1 249 ? 13.184 3.030 6.587 1.00 69.44 249 GLY A C 1
ATOM 1920 O O . GLY A 1 249 ? 13.928 2.303 7.245 1.00 69.44 249 GLY A O 1
ATOM 1921 N N . PHE A 1 250 ? 11.922 2.704 6.319 1.00 71.88 250 PHE A N 1
ATOM 1922 C CA . PHE A 1 250 ? 11.293 1.510 6.883 1.00 71.88 250 PHE A CA 1
ATOM 1923 C C . PHE A 1 250 ? 11.376 0.297 5.937 1.00 71.88 250 PHE A C 1
ATOM 1925 O O . PHE A 1 250 ? 11.362 -0.847 6.387 1.00 71.88 250 PHE A O 1
ATOM 1932 N N . MET A 1 251 ? 11.507 0.523 4.626 1.00 78.06 251 MET A N 1
ATOM 1933 C CA . MET A 1 251 ? 11.616 -0.537 3.620 1.00 78.06 251 MET A CA 1
ATOM 1934 C C . MET A 1 251 ? 12.587 -0.150 2.506 1.00 78.06 251 MET A C 1
ATOM 1936 O O . MET A 1 251 ? 12.667 1.014 2.123 1.00 78.06 251 MET A O 1
ATOM 1940 N N . LYS A 1 252 ? 13.301 -1.140 1.964 1.00 83.31 252 LYS A N 1
ATOM 1941 C CA . LYS A 1 252 ? 14.148 -0.965 0.783 1.00 83.31 252 LYS A CA 1
ATOM 1942 C C . LYS A 1 252 ? 13.275 -1.027 -0.466 1.00 83.31 252 LYS A C 1
ATOM 1944 O O . LYS A 1 252 ? 12.581 -2.021 -0.669 1.00 83.31 252 LYS A O 1
ATOM 1949 N N . HIS A 1 253 ? 13.318 -0.005 -1.310 1.00 85.25 253 HIS A N 1
ATOM 1950 C CA . HIS A 1 253 ? 12.516 0.031 -2.531 1.00 85.25 253 HIS A CA 1
ATOM 1951 C C . HIS A 1 253 ? 13.186 0.836 -3.643 1.00 85.25 253 HIS A C 1
ATOM 1953 O O . HIS A 1 253 ? 14.176 1.532 -3.432 1.00 85.25 253 HIS A O 1
ATOM 1959 N N . TRP A 1 254 ? 12.658 0.737 -4.861 1.00 88.31 254 TRP A N 1
ATOM 1960 C CA . TRP A 1 254 ? 13.073 1.625 -5.941 1.00 88.31 254 TRP A CA 1
ATOM 1961 C C . TRP A 1 254 ? 12.434 2.996 -5.785 1.00 88.31 254 TRP A C 1
ATOM 1963 O O . TRP A 1 254 ? 11.250 3.113 -5.470 1.00 88.31 254 TRP A O 1
ATOM 1973 N N . TRP A 1 255 ? 13.235 4.026 -6.035 1.00 84.69 255 TRP A N 1
ATOM 1974 C CA . TRP A 1 255 ? 12.803 5.412 -5.969 1.00 84.69 255 TRP A CA 1
ATOM 1975 C C . TRP A 1 255 ? 11.589 5.680 -6.871 1.00 84.69 255 TRP A C 1
ATOM 1977 O O . TRP A 1 255 ? 11.601 5.321 -8.052 1.00 84.69 255 TRP A O 1
ATOM 1987 N N . PHE A 1 256 ? 10.577 6.358 -6.330 1.00 85.00 256 PHE A N 1
ATOM 1988 C CA . PHE A 1 256 ? 9.442 6.891 -7.078 1.00 85.00 256 PHE A CA 1
ATOM 1989 C C . PHE A 1 256 ? 9.148 8.322 -6.620 1.00 85.00 256 PHE A C 1
ATOM 1991 O O . PHE A 1 256 ? 9.079 8.588 -5.420 1.00 85.00 256 PHE A O 1
ATOM 1998 N N . SER A 1 257 ? 8.962 9.232 -7.576 1.00 81.50 257 SER A N 1
ATOM 1999 C CA . SER A 1 257 ? 8.644 10.637 -7.320 1.00 81.50 257 SER A CA 1
ATOM 2000 C C . SER A 1 257 ? 7.213 10.972 -7.759 1.00 81.50 257 SER A C 1
ATOM 2002 O O . SER A 1 257 ? 6.947 11.117 -8.957 1.00 81.50 257 SER A O 1
ATOM 2004 N N . PRO A 1 258 ? 6.270 11.141 -6.811 1.00 76.94 258 PRO A N 1
ATOM 2005 C CA . PRO A 1 258 ? 4.910 11.570 -7.127 1.00 76.94 258 PRO A CA 1
ATOM 2006 C C . PRO A 1 258 ? 4.847 12.941 -7.809 1.00 76.94 258 PRO A C 1
ATOM 2008 O O . PRO A 1 258 ? 3.976 13.158 -8.647 1.00 76.94 258 PRO A O 1
ATOM 2011 N N . CYS A 1 259 ? 5.763 13.862 -7.484 1.00 73.62 259 CYS A N 1
ATOM 2012 C CA . CYS A 1 259 ? 5.829 15.175 -8.132 1.00 73.62 259 CYS A CA 1
ATOM 2013 C C . CYS A 1 259 ? 6.103 15.034 -9.623 1.00 73.62 259 CYS A C 1
ATOM 2015 O O . CYS A 1 259 ? 5.330 15.542 -10.428 1.00 73.62 259 CYS A O 1
ATOM 2017 N N . ASP A 1 260 ? 7.153 14.293 -9.972 1.00 78.38 260 ASP A N 1
ATOM 2018 C CA . ASP A 1 260 ? 7.577 14.105 -11.360 1.00 78.38 260 ASP A CA 1
ATOM 2019 C C . ASP A 1 260 ? 6.535 13.314 -12.163 1.00 78.38 260 ASP A C 1
ATOM 2021 O O . ASP A 1 260 ? 6.340 13.545 -13.356 1.00 78.38 260 ASP A O 1
ATOM 2025 N N . CYS A 1 261 ? 5.799 12.420 -11.493 1.00 80.50 261 CYS A N 1
ATOM 2026 C CA . CYS A 1 261 ? 4.648 11.729 -12.067 1.00 80.50 261 CYS A CA 1
ATOM 2027 C C . CYS A 1 261 ? 3.474 12.682 -12.361 1.00 80.50 261 CYS A C 1
ATOM 2029 O O . CYS A 1 261 ? 2.822 12.551 -13.396 1.00 80.50 261 CYS A O 1
ATOM 2031 N N . ASN A 1 262 ? 3.198 13.631 -11.462 1.00 70.69 262 ASN A N 1
ATOM 2032 C CA . ASN A 1 262 ? 2.057 14.549 -11.545 1.00 70.69 262 ASN A CA 1
ATOM 2033 C C . ASN A 1 262 ? 2.340 15.824 -12.353 1.00 70.69 262 ASN A C 1
ATOM 2035 O O . ASN A 1 262 ? 1.470 16.694 -12.449 1.00 70.69 262 ASN A O 1
ATOM 2039 N N . LEU A 1 263 ? 3.526 15.960 -12.951 1.00 69.69 263 LEU A N 1
ATOM 2040 C CA . LEU A 1 263 ? 3.793 17.043 -13.890 1.00 69.69 263 LEU A CA 1
ATOM 2041 C C . LEU A 1 263 ? 2.856 16.915 -15.100 1.00 69.69 263 LEU A C 1
ATOM 2043 O O . LEU A 1 263 ? 2.726 15.843 -15.692 1.00 69.69 263 LEU A O 1
ATOM 2047 N N . THR A 1 264 ? 2.227 18.026 -15.495 1.00 59.06 264 THR A N 1
ATOM 2048 C CA . THR A 1 264 ? 1.233 18.090 -16.581 1.00 59.06 264 THR A CA 1
ATOM 2049 C C . THR A 1 264 ? 1.661 17.364 -17.869 1.00 59.06 264 THR A C 1
ATOM 2051 O O . THR A 1 264 ? 0.836 16.649 -18.437 1.00 59.06 264 THR A O 1
ATOM 2054 N N . PRO A 1 265 ? 2.925 17.453 -18.341 1.00 63.06 265 PRO A N 1
ATOM 2055 C CA . PRO A 1 265 ? 3.362 16.698 -19.517 1.00 63.06 265 PRO A CA 1
ATOM 2056 C C . PRO A 1 265 ? 3.348 15.176 -19.312 1.00 63.06 265 PRO A C 1
ATOM 2058 O O . PRO A 1 265 ? 3.033 14.437 -20.244 1.00 63.06 265 PRO A O 1
ATOM 2061 N N . ALA A 1 266 ? 3.655 14.693 -18.104 1.00 67.12 266 ALA A N 1
ATOM 2062 C CA . ALA A 1 266 ? 3.708 13.269 -17.797 1.00 67.12 266 ALA A CA 1
ATOM 2063 C C . ALA A 1 266 ? 2.302 12.660 -17.728 1.00 67.12 266 ALA A C 1
ATOM 2065 O O . ALA A 1 266 ? 2.010 11.729 -18.482 1.00 67.12 266 ALA A O 1
ATOM 2066 N N . ILE A 1 267 ? 1.411 13.241 -16.916 1.00 69.88 267 ILE A N 1
ATOM 2067 C CA . ILE A 1 267 ? 0.035 12.747 -16.738 1.00 69.88 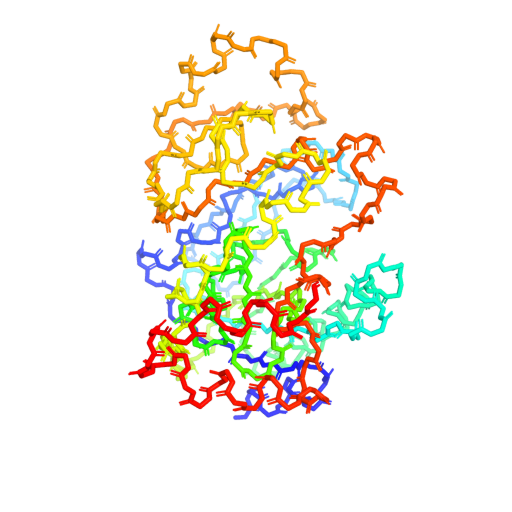267 ILE A CA 1
ATOM 2068 C C . ILE A 1 267 ? -0.764 12.785 -18.054 1.00 69.88 267 ILE A C 1
ATOM 2070 O O . ILE A 1 267 ? -1.511 11.854 -18.345 1.00 69.88 267 ILE A O 1
ATOM 2074 N N . ASN A 1 268 ? -0.546 13.799 -18.902 1.00 74.62 268 ASN A N 1
ATOM 2075 C CA . ASN A 1 268 ? -1.203 13.899 -20.210 1.00 74.62 268 ASN A CA 1
ATOM 2076 C C . ASN A 1 268 ? -0.707 12.844 -21.211 1.00 74.62 268 ASN A C 1
ATOM 2078 O O . ASN A 1 268 ? -1.443 12.474 -22.122 1.00 74.62 268 ASN A O 1
ATOM 2082 N N . THR A 1 269 ? 0.530 12.366 -21.059 1.00 77.88 269 THR A N 1
ATOM 2083 C CA . THR A 1 269 ? 1.147 11.407 -21.988 1.00 77.88 269 THR A CA 1
ATOM 2084 C C . THR A 1 269 ? 0.877 9.960 -21.582 1.00 77.88 269 THR A C 1
ATOM 2086 O O . THR A 1 269 ? 0.643 9.103 -22.435 1.00 77.88 269 THR A O 1
ATOM 2089 N N . CYS A 1 270 ? 0.937 9.649 -20.284 1.00 78.25 270 CYS A N 1
ATOM 2090 C CA . CYS A 1 270 ? 0.855 8.271 -19.799 1.00 78.25 270 CYS A CA 1
ATOM 2091 C C . CYS A 1 270 ? -0.399 7.949 -18.973 1.00 78.25 270 CYS A C 1
ATOM 2093 O O . CYS A 1 270 ? -0.607 6.771 -18.675 1.00 78.25 270 CYS A O 1
ATOM 2095 N N . GLY A 1 271 ? -1.241 8.941 -18.661 1.00 77.00 271 GLY A N 1
ATOM 2096 C CA . GLY A 1 271 ? -2.375 8.799 -17.747 1.00 77.00 271 GLY A CA 1
ATOM 2097 C C . GLY A 1 271 ? -1.935 8.625 -16.289 1.00 77.00 271 GLY A C 1
ATOM 2098 O O . GLY A 1 271 ? -0.755 8.722 -15.958 1.00 77.00 271 GLY A O 1
ATOM 2099 N N . SER A 1 272 ? -2.883 8.320 -15.402 1.00 69.38 272 SER A N 1
ATOM 2100 C CA . SER A 1 272 ? -2.617 8.189 -13.959 1.00 69.38 272 SER A CA 1
ATOM 2101 C C . SER A 1 272 ? -1.860 6.914 -13.557 1.00 69.38 272 SE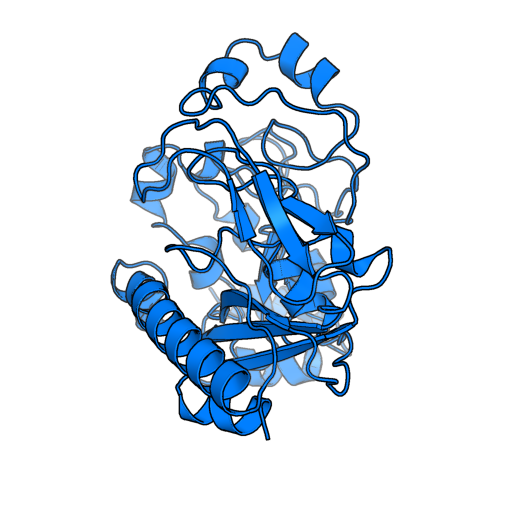R A C 1
ATOM 2103 O O . SER A 1 272 ? -1.420 6.810 -12.415 1.00 69.38 272 SER A O 1
ATOM 2105 N N . PHE A 1 273 ? -1.717 5.925 -14.452 1.00 79.75 273 PHE A N 1
ATOM 2106 C CA . PHE A 1 273 ? -1.086 4.636 -14.124 1.00 79.75 273 PHE A CA 1
ATOM 2107 C C . PHE A 1 273 ? -0.304 4.001 -15.289 1.00 79.75 273 PHE A C 1
ATOM 2109 O O . PHE A 1 273 ? -0.220 2.777 -15.445 1.00 79.75 273 PHE A O 1
ATOM 2116 N N . GLY A 1 274 ? 0.337 4.843 -16.104 1.00 83.06 274 GLY A N 1
ATOM 2117 C CA . GLY A 1 274 ? 1.031 4.414 -17.317 1.00 83.06 274 GLY A CA 1
ATOM 2118 C C . GLY A 1 274 ? 2.127 3.362 -17.112 1.00 83.06 274 GLY A C 1
ATOM 2119 O O . GLY A 1 274 ? 2.338 2.532 -17.998 1.00 83.06 274 GLY A O 1
ATOM 2120 N N . CYS A 1 275 ? 2.797 3.353 -15.958 1.00 87.38 275 CYS A N 1
ATOM 2121 C CA . CYS A 1 275 ? 3.808 2.352 -15.603 1.00 87.38 275 CYS A CA 1
ATOM 2122 C C . CYS A 1 275 ? 3.218 0.949 -15.423 1.00 87.38 275 CYS A C 1
ATOM 2124 O O . CYS A 1 275 ? 3.812 -0.019 -15.895 1.00 87.38 275 CYS A O 1
ATOM 2126 N N . GLY A 1 276 ? 2.043 0.841 -14.799 1.00 86.81 276 GLY A N 1
ATOM 2127 C CA . GLY A 1 276 ? 1.356 -0.430 -14.625 1.00 86.81 276 GLY A CA 1
ATOM 2128 C C . GLY A 1 276 ? 0.823 -0.978 -15.939 1.00 86.81 276 GLY A C 1
ATOM 2129 O O . GLY A 1 276 ? 0.965 -2.167 -16.182 1.00 86.81 276 GLY A O 1
ATOM 2130 N N . SER A 1 277 ? 0.300 -0.119 -16.819 1.00 82.50 277 SER A N 1
ATOM 2131 C CA . SER A 1 277 ? -0.226 -0.533 -18.132 1.00 82.50 277 SER A CA 1
ATOM 2132 C C . SER A 1 277 ? 0.813 -1.064 -19.117 1.00 82.50 277 SER A C 1
ATOM 2134 O O . SER A 1 277 ? 0.502 -1.896 -19.955 1.00 82.50 277 SER A O 1
ATOM 2136 N N . ARG A 1 278 ? 2.046 -0.551 -19.036 1.00 84.31 278 ARG A N 1
ATOM 2137 C CA . ARG A 1 278 ? 3.171 -0.918 -19.912 1.00 84.31 278 ARG A CA 1
ATOM 2138 C C . ARG A 1 278 ? 4.069 -1.959 -19.253 1.00 84.31 278 ARG A C 1
ATOM 2140 O O . ARG A 1 278 ? 5.188 -2.199 -19.702 1.00 84.31 278 ARG A O 1
ATOM 2147 N N . CYS A 1 279 ? 3.629 -2.493 -18.119 1.00 88.38 279 CYS A N 1
ATOM 2148 C CA . CYS A 1 279 ? 4.329 -3.554 -17.438 1.00 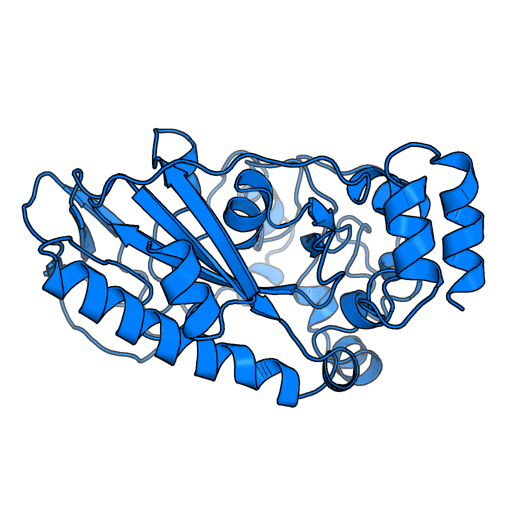88.38 279 CYS A CA 1
ATOM 2149 C C . CYS A 1 279 ? 4.143 -4.856 -18.218 1.00 88.38 279 CYS A C 1
ATOM 2151 O O . CYS A 1 279 ? 3.037 -5.171 -18.638 1.00 88.38 279 CYS A O 1
ATOM 2153 N N . VAL A 1 280 ? 5.187 -5.677 -18.273 1.00 86.44 280 VAL A N 1
ATOM 2154 C CA . VAL A 1 280 ? 5.116 -7.048 -18.809 1.00 86.44 280 VAL A CA 1
ATOM 2155 C C . VAL A 1 280 ? 4.083 -7.931 -18.082 1.00 86.44 280 VAL A C 1
ATOM 2157 O O . VAL A 1 280 ? 3.673 -8.973 -18.585 1.00 86.44 280 VAL A O 1
ATOM 2160 N N . PHE A 1 281 ? 3.656 -7.514 -16.883 1.00 85.88 281 PHE A N 1
ATOM 2161 C CA . PHE A 1 281 ? 2.609 -8.148 -16.082 1.00 85.88 281 PHE A CA 1
ATOM 2162 C C . PHE A 1 281 ? 1.217 -7.503 -16.270 1.00 85.88 281 PHE A C 1
ATOM 2164 O O . PHE A 1 281 ? 0.280 -7.895 -15.583 1.00 85.88 281 PHE A O 1
ATOM 2171 N N . ALA A 1 282 ? 1.043 -6.521 -17.161 1.00 81.06 282 ALA A N 1
ATOM 2172 C CA . ALA A 1 282 ? -0.220 -5.787 -17.328 1.00 81.06 282 ALA A CA 1
ATOM 2173 C C . ALA A 1 282 ? -1.324 -6.602 -17.995 1.00 81.06 282 ALA A C 1
ATOM 2175 O O . ALA A 1 282 ? -2.499 -6.428 -17.687 1.00 81.06 282 ALA A O 1
ATOM 2176 N N . ASN A 1 283 ? -0.952 -7.527 -18.877 1.00 69.88 283 ASN A N 1
ATOM 2177 C CA . ASN A 1 283 ? -1.910 -8.275 -19.690 1.00 69.88 283 ASN A CA 1
ATOM 2178 C C . ASN A 1 283 ? -2.665 -9.369 -18.916 1.00 69.88 283 ASN A C 1
ATOM 2180 O O . ASN A 1 283 ? -3.407 -10.146 -19.516 1.00 69.88 283 ASN A O 1
ATOM 2184 N N . GLY A 1 284 ? -2.503 -9.446 -17.587 1.00 63.84 284 GLY A N 1
ATOM 2185 C CA . GLY A 1 284 ? -3.179 -10.430 -16.745 1.00 63.84 284 GLY A CA 1
ATOM 2186 C C . GLY A 1 284 ? -3.105 -11.838 -17.342 1.00 63.84 284 GLY A C 1
ATOM 2187 O O . GLY A 1 284 ? -2.113 -12.222 -17.951 1.00 63.84 284 GLY A O 1
ATOM 2188 N N . THR A 1 285 ? -4.143 -12.650 -17.177 1.00 55.34 285 THR A N 1
ATOM 2189 C CA . THR A 1 285 ? -4.184 -14.033 -17.690 1.00 55.34 285 THR A CA 1
ATOM 2190 C C . THR A 1 285 ? -4.269 -14.160 -19.215 1.00 55.34 285 THR A C 1
ATOM 2192 O O . THR A 1 285 ? -4.232 -15.281 -19.709 1.00 55.34 285 THR A O 1
ATOM 2195 N N . GLU A 1 286 ? -4.391 -13.059 -19.959 1.00 54.19 286 GLU A N 1
ATOM 2196 C CA . GLU A 1 286 ? -4.662 -13.089 -21.401 1.00 54.19 286 GLU A CA 1
ATOM 2197 C C . GLU A 1 286 ? -3.398 -13.154 -22.268 1.00 54.19 286 GLU A C 1
ATOM 2199 O O . GLU A 1 286 ? -3.480 -13.548 -23.430 1.00 54.19 286 GLU A 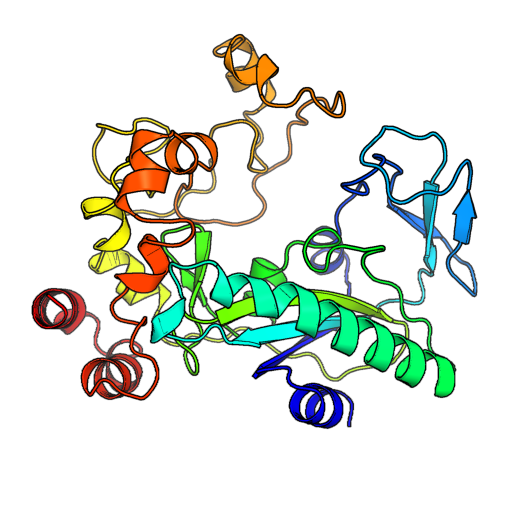O 1
ATOM 2204 N N . SER A 1 287 ? -2.212 -12.844 -21.725 1.00 55.38 287 SER A N 1
ATOM 2205 C CA . SER A 1 287 ? -0.958 -13.036 -22.464 1.00 55.38 287 SER A CA 1
ATOM 2206 C C . SER A 1 287 ? -0.278 -14.367 -22.130 1.00 55.38 287 SER A C 1
ATOM 2208 O O . SER A 1 287 ? -0.071 -14.725 -20.966 1.00 55.38 287 SER A O 1
ATOM 2210 N N . ILE A 1 288 ? 0.177 -15.071 -23.177 1.00 56.00 288 ILE A N 1
ATOM 2211 C CA . ILE A 1 288 ? 1.123 -16.198 -23.060 1.00 56.00 288 ILE A CA 1
ATOM 2212 C C . ILE A 1 288 ? 2.343 -15.778 -22.232 1.00 56.00 288 ILE A C 1
ATOM 2214 O O . ILE A 1 288 ? 2.824 -16.556 -21.407 1.00 56.00 288 ILE A O 1
ATOM 2218 N N . VAL A 1 289 ? 2.782 -14.524 -22.393 1.00 57.72 289 VAL A N 1
ATOM 2219 C CA . VAL A 1 289 ? 3.882 -13.927 -21.634 1.00 57.72 289 VAL A CA 1
ATOM 2220 C C . VAL A 1 289 ? 3.607 -14.010 -20.137 1.00 57.72 289 VAL A C 1
ATOM 2222 O O . VAL A 1 289 ? 4.471 -14.493 -19.431 1.00 57.72 289 VAL A O 1
ATOM 2225 N N . HIS A 1 290 ? 2.419 -13.681 -19.629 1.00 61.56 290 HIS A N 1
ATOM 2226 C CA . HIS A 1 290 ? 2.146 -13.780 -18.193 1.00 61.56 290 HIS A CA 1
ATOM 2227 C C . HIS A 1 290 ? 2.215 -15.221 -17.679 1.00 61.56 290 HIS A C 1
ATOM 2229 O O . HIS A 1 290 ? 2.781 -15.458 -16.617 1.00 61.56 290 HIS A O 1
ATOM 2235 N N . SER A 1 291 ? 1.692 -16.198 -18.426 1.00 61.78 291 SER A N 1
ATOM 2236 C CA . SER A 1 291 ? 1.764 -17.612 -18.022 1.00 61.78 291 SER A CA 1
ATOM 2237 C C . SER A 1 291 ? 3.202 -18.157 -18.024 1.00 61.78 291 SER A C 1
ATOM 2239 O O . SER A 1 291 ? 3.613 -18.824 -17.071 1.00 61.78 291 SER A O 1
ATOM 2241 N N . LEU A 1 292 ? 3.997 -17.810 -19.043 1.00 63.72 292 LEU A N 1
ATOM 2242 C CA . LEU A 1 292 ? 5.406 -18.187 -19.144 1.00 63.72 292 LEU A CA 1
ATOM 2243 C C . LEU A 1 292 ? 6.237 -17.467 -18.086 1.00 63.72 292 LEU A C 1
ATOM 2245 O O . LEU A 1 292 ? 6.892 -18.128 -17.293 1.00 63.72 292 LEU A O 1
ATOM 2249 N N . VAL A 1 293 ? 6.125 -16.140 -18.002 1.00 63.66 293 VAL A N 1
ATOM 2250 C CA . VAL A 1 293 ? 6.806 -15.288 -17.021 1.00 63.66 293 VAL A CA 1
ATOM 2251 C C . VAL A 1 293 ? 6.498 -15.764 -15.605 1.00 63.66 293 VAL A C 1
ATOM 2253 O O . VAL A 1 293 ? 7.440 -15.982 -14.859 1.00 63.66 293 VAL A O 1
ATOM 2256 N N . LYS A 1 294 ? 5.242 -16.039 -15.225 1.00 62.56 294 LYS A N 1
ATOM 2257 C CA . LYS A 1 294 ? 4.932 -16.608 -13.895 1.00 62.56 294 LYS A CA 1
ATOM 2258 C C . LYS A 1 294 ? 5.674 -17.913 -13.610 1.00 62.56 294 LYS A C 1
ATOM 2260 O O . LYS A 1 294 ? 6.125 -18.126 -12.491 1.00 62.56 294 LYS A O 1
ATOM 2265 N N . THR A 1 295 ? 5.784 -18.785 -14.610 1.00 63.34 295 THR A N 1
ATOM 2266 C CA . THR A 1 295 ? 6.401 -20.109 -14.454 1.00 63.34 295 THR A CA 1
ATOM 2267 C C . THR A 1 295 ? 7.930 -20.027 -14.452 1.00 63.34 295 THR A C 1
ATOM 2269 O O . THR A 1 295 ? 8.590 -20.809 -13.773 1.00 63.34 295 THR A O 1
ATOM 2272 N N . THR A 1 296 ? 8.513 -19.072 -15.182 1.00 65.19 296 THR A N 1
ATOM 2273 C CA . THR A 1 296 ? 9.962 -19.001 -15.416 1.00 65.19 296 THR A CA 1
ATOM 2274 C C . THR A 1 296 ? 10.671 -17.914 -14.619 1.00 65.19 296 THR A C 1
ATOM 2276 O O . THR A 1 296 ? 11.824 -18.106 -14.258 1.00 65.19 296 THR A O 1
ATOM 2279 N N . VAL A 1 297 ? 10.037 -16.779 -14.314 1.00 64.69 297 VAL A N 1
ATOM 2280 C CA . VAL A 1 297 ? 10.684 -15.656 -13.603 1.00 64.69 297 VAL A CA 1
ATOM 2281 C C . VAL A 1 297 ? 11.080 -16.034 -12.180 1.00 64.69 297 VAL A C 1
ATOM 2283 O O . VAL A 1 297 ? 12.119 -15.588 -11.686 1.00 64.69 297 VAL A O 1
ATOM 2286 N N . ALA A 1 298 ? 10.303 -16.906 -11.539 1.00 62.28 298 ALA A N 1
ATOM 2287 C CA . ALA A 1 298 ? 10.640 -17.411 -10.219 1.00 62.28 298 ALA A CA 1
ATOM 2288 C C . ALA A 1 298 ? 11.989 -18.157 -10.213 1.00 62.28 298 ALA A C 1
ATOM 2290 O O . ALA A 1 298 ? 12.734 -18.026 -9.243 1.00 62.28 298 ALA A O 1
ATOM 2291 N N . VAL A 1 299 ? 12.336 -18.876 -11.291 1.00 70.00 299 VAL A N 1
ATOM 2292 C CA . VAL A 1 299 ? 13.430 -19.869 -11.295 1.00 70.00 299 VAL A CA 1
ATOM 2293 C C . VAL A 1 299 ? 14.514 -19.649 -12.356 1.00 70.00 299 VAL A C 1
ATOM 2295 O O . VAL A 1 299 ? 15.564 -20.284 -12.298 1.00 70.00 299 VAL A O 1
ATOM 2298 N N . THR A 1 300 ? 14.313 -18.769 -13.341 1.00 78.56 300 THR A N 1
ATOM 2299 C CA . THR A 1 300 ? 15.226 -18.616 -14.489 1.00 78.56 300 THR A CA 1
ATOM 2300 C C . THR A 1 300 ? 15.368 -17.150 -14.936 1.00 78.56 300 THR A C 1
ATOM 2302 O O . THR A 1 300 ? 14.869 -16.766 -15.997 1.00 78.56 300 THR A O 1
ATOM 2305 N N . PRO A 1 301 ? 16.098 -16.311 -14.168 1.00 78.06 301 PRO A N 1
ATOM 2306 C CA . PRO A 1 301 ? 16.255 -14.878 -14.458 1.00 78.06 301 PRO A CA 1
ATOM 2307 C C . PRO A 1 301 ? 16.949 -14.550 -15.792 1.00 78.06 301 PRO A C 1
ATOM 2309 O O . PRO A 1 301 ? 16.787 -13.451 -16.314 1.00 78.06 301 PRO A O 1
ATOM 2312 N N . ILE A 1 302 ? 17.695 -15.492 -16.384 1.00 81.38 302 ILE A N 1
ATOM 2313 C CA . ILE A 1 302 ? 18.419 -15.287 -17.654 1.00 81.38 302 ILE A CA 1
ATOM 2314 C C . ILE A 1 302 ? 17.496 -14.903 -18.828 1.00 81.38 302 ILE A C 1
ATOM 2316 O O . ILE A 1 302 ? 17.947 -14.263 -19.775 1.00 81.38 302 ILE A O 1
ATOM 2320 N N . PHE A 1 303 ? 16.198 -15.221 -18.759 1.00 82.00 303 PHE A N 1
ATOM 2321 C CA . PHE A 1 303 ? 15.222 -14.865 -19.796 1.00 82.00 303 PHE A CA 1
ATOM 2322 C C . PHE A 1 303 ? 14.520 -13.516 -19.572 1.00 82.00 303 PHE A C 1
ATOM 2324 O O . PHE A 1 303 ? 13.724 -13.103 -20.414 1.00 82.00 303 PHE A O 1
ATOM 2331 N N . ASN A 1 304 ? 14.818 -12.783 -18.493 1.00 81.75 304 ASN A N 1
ATOM 2332 C CA . ASN A 1 304 ? 14.143 -11.516 -18.183 1.00 81.75 304 ASN A CA 1
ATOM 2333 C C . ASN A 1 304 ? 14.238 -10.499 -19.336 1.00 81.75 304 ASN A C 1
ATOM 2335 O O . ASN A 1 304 ? 13.241 -9.876 -19.707 1.00 81.75 304 ASN A O 1
ATOM 2339 N N . SER A 1 305 ? 15.415 -10.363 -19.959 1.00 81.31 305 SER A N 1
ATOM 2340 C CA . SER A 1 305 ? 15.610 -9.470 -21.111 1.00 81.31 305 SER A CA 1
ATOM 2341 C C . SER A 1 305 ? 14.819 -9.909 -22.345 1.00 81.31 305 SER A C 1
ATOM 2343 O O . SER A 1 305 ? 14.308 -9.058 -23.068 1.00 81.31 305 SER A O 1
ATOM 2345 N N . PHE A 1 306 ? 14.675 -11.218 -22.564 1.00 83.56 306 PHE A N 1
ATOM 2346 C CA . PHE A 1 306 ? 13.862 -11.764 -23.651 1.00 83.56 306 PHE A CA 1
ATOM 2347 C C . PHE A 1 306 ? 12.377 -11.438 -23.445 1.00 83.56 306 PHE A C 1
ATOM 2349 O O . PHE A 1 306 ? 11.740 -10.893 -24.343 1.00 83.56 306 PHE A O 1
ATOM 2356 N N . PHE A 1 307 ? 11.842 -11.660 -22.240 1.00 82.19 307 PHE A N 1
ATOM 2357 C CA . PHE A 1 307 ? 10.444 -11.336 -21.934 1.00 82.19 307 PHE A CA 1
ATOM 2358 C C . PHE A 1 307 ? 10.142 -9.842 -22.034 1.00 82.19 307 PHE A C 1
ATOM 2360 O O . PHE A 1 307 ? 9.081 -9.466 -22.522 1.00 82.19 307 PHE A O 1
ATOM 2367 N N . LYS A 1 308 ? 11.086 -8.984 -21.629 1.00 81.69 308 LYS A N 1
ATOM 2368 C CA . LYS A 1 308 ? 10.977 -7.537 -21.845 1.00 81.69 308 LYS A CA 1
ATOM 2369 C C . LYS A 1 308 ? 10.823 -7.196 -23.333 1.00 81.69 308 LYS A C 1
ATOM 2371 O O . LYS A 1 308 ? 9.968 -6.387 -23.665 1.00 81.69 308 LYS A O 1
ATOM 2376 N N . GLN A 1 309 ? 11.646 -7.789 -24.203 1.00 82.25 309 GLN A N 1
ATOM 2377 C CA . GLN A 1 309 ? 11.627 -7.523 -25.649 1.00 82.25 309 GLN A CA 1
ATOM 2378 C C . GLN A 1 309 ? 10.364 -8.059 -26.333 1.00 82.25 309 GLN A C 1
ATOM 2380 O O . GLN A 1 309 ? 9.849 -7.420 -27.244 1.00 82.25 309 GLN A O 1
ATOM 2385 N N . MET A 1 310 ? 9.847 -9.210 -25.891 1.00 79.50 310 MET A N 1
ATOM 2386 C CA . MET A 1 310 ? 8.603 -9.776 -26.424 1.00 79.50 310 MET A CA 1
ATOM 2387 C C . MET A 1 310 ? 7.376 -8.894 -26.176 1.00 79.50 310 MET A C 1
ATOM 2389 O O . MET A 1 310 ? 6.422 -8.953 -26.945 1.00 79.50 310 MET A O 1
ATOM 2393 N N . ASP A 1 311 ? 7.380 -8.120 -25.092 1.00 71.81 311 ASP A N 1
ATOM 2394 C CA . ASP A 1 311 ? 6.242 -7.298 -24.675 1.00 71.81 311 ASP A CA 1
ATOM 2395 C C . ASP A 1 311 ? 6.087 -5.999 -25.493 1.00 71.81 311 ASP A C 1
ATOM 2397 O O . ASP A 1 311 ? 5.109 -5.283 -25.299 1.00 71.81 311 ASP A O 1
ATOM 2401 N N . GLY A 1 312 ? 7.026 -5.680 -26.397 1.00 59.53 312 GLY A N 1
ATOM 2402 C CA . GLY A 1 312 ? 7.007 -4.456 -27.216 1.00 59.53 312 GLY A CA 1
ATOM 2403 C C . GLY A 1 312 ? 7.448 -3.224 -26.442 1.00 59.53 312 GLY A C 1
ATOM 2404 O O . GLY A 1 312 ? 6.595 -2.581 -25.787 1.00 59.53 312 GLY A O 1
#